Protein AF-A0A7T3G0G3-F1 (afdb_monomer_lite)

InterPro domains:
  IPR055523 Protein of unknown function DUF7097 [PF23382] (1-179)

Foldseek 3Di:
DDDDPVNDLQQDPDLCVPAPDFPQQDPQQAGVCLVPVCVVPVPVVVVCVVVVRGDQQCGGPVDPDGPHPDHQFRDLAGEAFDPQQAALAAGQGWDDDPPDPDDTQKDKGWNFACDPDDDPPGRRYTRIDIHGPVVNCCSNVPVHHSPHHDHDDPVSVVVNVVSVVVVCVVVDDDDPVNVVVVVVVPPDDDDDDDDDDDDDDDDDDD

Secondary structure (DSSP, 8-state):
-PPPTT--TTS-S-GGGG-S--TTB-TTSBBHHHHHSGGGSHHHHHHHHHTTTB-TTT--TTSSS--SSS-GGG-TT-EEE---SB-TTT--B----TT--PPPSEEEEEEE----SS-TTS---EEEEEEEHHHHHHHHHH---SSS--PPPHHHHHHHHHHHHHHHHHT----HHHHHHHHHTSS-------------------

pLDDT: mean 77.81, std 19.14, range [25.03, 96.56]

Organism: NCBI:txid1198301

Radius of gyration: 33.66 Å; chains: 1; bounding box: 81×84×105 Å

Structure (mmCIF, N/CA/C/O backbone):
data_AF-A0A7T3G0G3-F1
#
_entry.id   AF-A0A7T3G0G3-F1
#
loop_
_atom_site.group_PDB
_atom_site.id
_atom_site.type_symbol
_atom_site.label_atom_id
_atom_site.label_alt_id
_atom_site.label_comp_id
_atom_site.label_asym_id
_atom_site.label_entity_id
_atom_site.label_seq_id
_atom_site.pdbx_PDB_ins_code
_atom_site.Cartn_x
_atom_site.Cartn_y
_atom_site.Cartn_z
_atom_site.occupancy
_atom_site.B_iso_or_equiv
_atom_site.auth_seq_id
_atom_site.auth_comp_id
_atom_site.auth_asym_id
_atom_site.auth_atom_id
_atom_site.pdbx_PDB_model_num
ATOM 1 N N . MET A 1 1 ? 6.211 -27.824 10.982 1.00 38.03 1 MET A N 1
ATOM 2 C CA . MET A 1 1 ? 5.645 -26.634 10.324 1.00 38.03 1 MET A CA 1
ATOM 3 C C . MET A 1 1 ? 6.725 -26.140 9.396 1.00 38.03 1 MET A C 1
ATOM 5 O O . MET A 1 1 ? 7.781 -25.736 9.875 1.00 38.03 1 MET A O 1
ATOM 9 N N . GLU A 1 2 ? 6.533 -26.382 8.105 1.00 25.03 2 GLU A N 1
ATOM 10 C CA . GLU A 1 2 ? 7.488 -25.996 7.069 1.00 25.03 2 GLU A CA 1
ATOM 11 C C . GLU A 1 2 ? 7.469 -24.473 6.940 1.00 25.03 2 GLU A C 1
ATOM 13 O O . GLU A 1 2 ? 6.408 -23.857 6.952 1.00 25.03 2 GLU A O 1
ATOM 18 N N . LYS A 1 3 ? 8.660 -23.875 6.950 1.00 31.66 3 LYS A N 1
ATOM 19 C CA . LYS A 1 3 ? 8.863 -22.437 6.783 1.00 31.66 3 LYS A CA 1
ATOM 20 C C . LYS A 1 3 ? 9.072 -22.163 5.301 1.00 31.66 3 LYS A C 1
ATOM 22 O O . LYS A 1 3 ? 9.727 -22.968 4.637 1.00 31.66 3 LYS A O 1
ATOM 27 N N . THR A 1 4 ? 8.589 -21.026 4.812 1.00 41.19 4 THR A N 1
ATOM 28 C CA . THR A 1 4 ? 9.001 -20.528 3.499 1.00 41.19 4 THR A CA 1
ATOM 29 C C . THR A 1 4 ? 10.536 -20.406 3.469 1.00 41.19 4 THR A C 1
ATOM 31 O O . THR A 1 4 ? 11.131 -19.982 4.470 1.00 41.19 4 THR A O 1
ATOM 34 N N . PRO A 1 5 ? 11.211 -20.805 2.370 1.00 37.59 5 PRO A N 1
ATOM 35 C CA . PRO A 1 5 ? 12.676 -20.783 2.262 1.00 37.59 5 PRO A CA 1
ATOM 36 C C . PRO A 1 5 ? 13.318 -19.413 2.541 1.00 37.59 5 PRO A C 1
ATOM 38 O O . PRO A 1 5 ? 14.493 -19.348 2.890 1.00 37.59 5 PRO A O 1
ATOM 41 N N . SER A 1 6 ? 12.542 -18.334 2.434 1.00 44.34 6 SER A N 1
ATOM 42 C CA . SER A 1 6 ? 12.950 -16.938 2.613 1.00 44.34 6 SER A CA 1
ATOM 43 C C . SER A 1 6 ? 12.733 -16.378 4.027 1.00 44.34 6 SER A C 1
ATOM 45 O O . SER A 1 6 ? 13.191 -15.274 4.307 1.00 44.34 6 SER A O 1
ATOM 47 N N . GLY A 1 7 ? 12.070 -17.099 4.944 1.00 39.25 7 GLY A N 1
ATOM 48 C CA . GLY A 1 7 ? 12.037 -16.776 6.381 1.00 39.25 7 GLY A CA 1
ATOM 49 C C . GLY A 1 7 ? 11.614 -15.350 6.773 1.00 39.25 7 GLY A C 1
ATOM 50 O O . GLY A 1 7 ? 11.928 -14.923 7.885 1.00 39.25 7 GLY A O 1
ATOM 51 N N . THR A 1 8 ? 10.933 -14.604 5.900 1.00 47.03 8 THR A N 1
ATOM 52 C CA . THR A 1 8 ? 10.644 -13.186 6.136 1.00 47.03 8 THR A CA 1
ATOM 53 C C . THR A 1 8 ? 9.252 -13.026 6.745 1.00 47.03 8 THR A C 1
ATOM 55 O O . THR A 1 8 ? 8.271 -13.613 6.297 1.00 47.03 8 THR A O 1
ATOM 58 N N . SER A 1 9 ? 9.182 -12.242 7.815 1.00 51.84 9 SER A N 1
ATOM 59 C CA . SER A 1 9 ? 8.004 -11.901 8.618 1.00 51.84 9 SER A CA 1
ATOM 60 C C . SER A 1 9 ? 7.044 -10.946 7.892 1.00 51.84 9 SER A C 1
ATOM 62 O O . SER A 1 9 ? 6.754 -9.867 8.402 1.00 51.84 9 SER A O 1
ATOM 64 N N . VAL A 1 10 ? 6.627 -11.294 6.675 1.00 63.34 10 VAL A N 1
ATOM 65 C CA . VAL A 1 10 ? 5.813 -10.423 5.805 1.00 63.34 10 VAL A CA 1
ATOM 66 C C . VAL A 1 10 ? 4.355 -10.858 5.691 1.00 63.34 10 VAL A C 1
ATOM 68 O O . VAL A 1 10 ? 3.516 -10.047 5.319 1.00 63.34 10 VAL A O 1
ATOM 71 N N . GLY A 1 11 ? 4.027 -12.075 6.133 1.00 70.69 11 GLY A N 1
ATOM 72 C CA . GLY A 1 11 ? 2.642 -12.540 6.261 1.00 70.69 11 GLY A CA 1
ATOM 73 C C . GLY A 1 11 ? 1.994 -13.014 4.956 1.00 70.69 11 GLY A C 1
ATOM 74 O O . GLY A 1 11 ? 0.797 -13.269 4.972 1.00 70.69 11 GLY A O 1
ATOM 75 N N . VAL A 1 12 ? 2.750 -13.165 3.866 1.00 80.06 12 VAL A N 1
ATOM 76 C CA . VAL A 1 12 ? 2.252 -13.623 2.553 1.00 80.06 12 VAL A CA 1
ATOM 77 C C . VAL A 1 12 ? 3.146 -14.719 1.979 1.00 80.06 12 VAL A C 1
ATOM 79 O O . VAL A 1 12 ? 4.345 -14.757 2.282 1.00 80.06 12 VAL A O 1
ATOM 82 N N . ASP A 1 13 ? 2.567 -15.587 1.148 1.00 79.75 13 ASP A N 1
ATOM 83 C CA . ASP A 1 13 ? 3.305 -16.627 0.416 1.00 79.75 13 ASP A CA 1
ATOM 84 C C . ASP A 1 13 ? 3.924 -16.094 -0.891 1.00 79.75 13 ASP A C 1
ATOM 86 O O . ASP A 1 13 ? 5.059 -16.447 -1.217 1.00 79.75 13 ASP A O 1
ATOM 90 N N . ASP A 1 14 ? 3.214 -15.215 -1.609 1.00 83.25 14 ASP A N 1
ATOM 91 C CA . ASP A 1 14 ? 3.681 -14.555 -2.836 1.00 83.25 14 ASP A CA 1
ATOM 92 C C . ASP A 1 14 ? 3.336 -13.052 -2.812 1.00 83.25 14 ASP A C 1
ATOM 94 O O . ASP A 1 14 ? 2.162 -12.692 -2.899 1.00 83.25 14 ASP A O 1
ATOM 98 N N . PRO A 1 15 ? 4.324 -12.140 -2.730 1.00 86.19 15 PRO A N 1
ATOM 99 C CA . PRO A 1 15 ? 4.053 -10.706 -2.701 1.00 86.19 15 PRO A CA 1
ATOM 100 C C . PRO A 1 15 ? 3.467 -10.173 -4.018 1.00 86.19 15 PRO A C 1
ATOM 102 O O . PRO A 1 15 ? 2.783 -9.151 -4.000 1.00 86.19 15 PRO A O 1
ATOM 105 N N . TYR A 1 16 ? 3.704 -10.836 -5.157 1.00 87.50 16 TYR A N 1
ATOM 106 C CA . TYR A 1 16 ? 3.172 -10.397 -6.451 1.00 87.50 16 TYR A CA 1
ATOM 107 C C . TYR A 1 16 ? 1.683 -10.700 -6.618 1.00 87.50 16 TYR A C 1
ATOM 109 O O . TYR A 1 16 ? 1.040 -10.088 -7.470 1.00 87.50 16 TYR A O 1
ATOM 117 N N . ALA A 1 17 ? 1.117 -11.577 -5.783 1.00 87.88 17 ALA A N 1
ATOM 118 C CA . ALA A 1 17 ? -0.320 -11.826 -5.746 1.00 87.88 17 ALA A CA 1
ATOM 119 C C . ALA A 1 17 ? -1.128 -10.584 -5.317 1.00 87.88 17 ALA A C 1
ATOM 121 O O . ALA A 1 17 ? -2.303 -10.485 -5.654 1.00 87.88 17 ALA A O 1
ATOM 122 N N . HIS A 1 18 ? -0.491 -9.617 -4.644 1.00 87.00 18 HIS A N 1
ATOM 123 C CA . HIS A 1 18 ? -1.100 -8.352 -4.206 1.00 87.00 18 HIS A CA 1
ATOM 124 C C . HIS A 1 18 ? -0.801 -7.177 -5.150 1.00 87.00 18 HIS A C 1
ATOM 126 O O . HIS A 1 18 ? -0.906 -6.009 -4.767 1.00 87.00 18 HIS A O 1
ATOM 132 N N . VAL A 1 19 ? -0.341 -7.459 -6.371 1.00 88.00 19 VAL A N 1
ATOM 133 C CA . VAL A 1 19 ? -0.000 -6.430 -7.353 1.00 88.00 19 VAL A CA 1
ATOM 134 C C . VAL A 1 19 ? -1.110 -6.301 -8.383 1.00 88.00 19 VAL A C 1
ATOM 136 O O . VAL A 1 19 ? -1.278 -7.169 -9.235 1.00 88.00 19 VAL A O 1
ATOM 139 N N . ASP A 1 20 ? -1.750 -5.136 -8.404 1.00 83.44 20 ASP A N 1
ATOM 140 C CA . ASP A 1 20 ? -2.633 -4.758 -9.509 1.00 83.44 20 ASP A CA 1
ATOM 141 C C . ASP A 1 20 ? -1.879 -4.070 -10.650 1.00 83.44 20 ASP A C 1
ATOM 143 O O . ASP A 1 20 ? -2.130 -4.307 -11.834 1.00 83.44 20 ASP A O 1
ATOM 147 N N . ARG A 1 21 ? -0.955 -3.157 -10.316 1.00 87.31 21 ARG A N 1
ATOM 148 C CA . ARG A 1 21 ? -0.293 -2.313 -11.316 1.00 87.31 21 ARG A CA 1
ATOM 149 C C . ARG A 1 21 ? 1.047 -1.770 -10.846 1.00 87.31 21 ARG A C 1
ATOM 151 O O . ARG A 1 21 ? 1.196 -1.273 -9.737 1.00 87.31 21 ARG A O 1
ATOM 158 N N . CYS A 1 22 ? 2.010 -1.741 -11.764 1.00 91.25 22 CYS A N 1
ATOM 159 C CA . CYS A 1 22 ? 3.281 -1.054 -11.552 1.00 91.25 22 CYS A CA 1
ATOM 160 C C . CYS A 1 22 ? 3.082 0.464 -11.373 1.00 91.25 22 CYS A C 1
ATOM 162 O O . CYS A 1 22 ? 2.522 1.130 -12.246 1.00 91.25 22 CYS A O 1
ATOM 164 N N . ASP A 1 23 ? 3.651 1.036 -10.310 1.00 91.69 23 ASP A N 1
ATOM 165 C CA . ASP A 1 23 ? 3.588 2.470 -9.977 1.00 91.69 23 ASP A CA 1
ATOM 166 C C . ASP A 1 23 ? 4.200 3.388 -11.042 1.00 91.69 23 ASP A C 1
ATOM 168 O O . ASP A 1 23 ? 3.889 4.583 -11.142 1.00 91.69 23 ASP A O 1
ATOM 172 N N . HIS A 1 24 ? 5.123 2.843 -11.828 1.00 93.19 24 HIS A N 1
ATOM 173 C CA . HIS A 1 24 ? 5.760 3.561 -12.918 1.00 93.19 24 HIS A CA 1
ATOM 174 C C . HIS A 1 24 ? 4.963 3.487 -14.220 1.00 93.19 24 HIS A C 1
ATOM 176 O O . HIS A 1 24 ? 5.313 4.194 -15.161 1.00 93.19 24 HIS A O 1
ATOM 182 N N . CYS A 1 25 ? 3.908 2.677 -14.308 1.00 92.94 25 CYS A N 1
ATOM 183 C CA . CYS A 1 25 ? 3.039 2.644 -15.477 1.00 92.94 25 CYS A CA 1
ATOM 184 C C . CYS A 1 25 ? 2.061 3.827 -15.439 1.00 92.94 25 CYS A C 1
ATOM 186 O O . CYS A 1 25 ? 1.228 3.938 -14.544 1.00 92.94 25 CYS A O 1
ATOM 188 N N . THR A 1 26 ? 2.148 4.728 -16.417 1.00 91.81 26 THR A N 1
ATOM 189 C CA . THR A 1 26 ? 1.174 5.815 -16.590 1.00 91.81 26 THR A CA 1
ATOM 190 C C . THR A 1 26 ? -0.130 5.301 -17.186 1.00 91.81 26 THR A C 1
ATOM 192 O O . THR A 1 26 ? -0.165 4.222 -17.775 1.00 91.81 26 THR A O 1
ATOM 195 N N . ASP A 1 27 ? -1.207 6.086 -17.098 1.00 88.56 27 ASP A N 1
ATOM 196 C CA . ASP A 1 27 ? -2.527 5.750 -17.674 1.00 88.56 27 ASP A CA 1
ATOM 197 C C . ASP A 1 27 ? -2.541 5.654 -19.200 1.00 88.56 27 ASP A C 1
ATOM 199 O O . ASP A 1 27 ? -3.518 5.199 -19.774 1.00 88.56 27 ASP A O 1
ATOM 203 N N . GLY A 1 28 ? -1.451 6.051 -19.862 1.00 88.38 28 GLY A N 1
ATOM 204 C CA . GLY A 1 28 ? -1.218 5.796 -21.283 1.00 88.38 28 GLY A CA 1
ATOM 205 C C . GLY A 1 28 ? -0.316 4.586 -21.559 1.00 88.38 28 GLY A C 1
ATOM 206 O O . GLY A 1 28 ? 0.191 4.466 -22.669 1.00 88.38 28 GLY A O 1
ATOM 207 N N . GLY A 1 29 ? -0.024 3.750 -20.559 1.00 91.00 29 GLY A N 1
ATOM 208 C CA . GLY A 1 29 ? 0.782 2.531 -20.702 1.00 91.00 29 GLY A CA 1
ATOM 209 C C . GLY A 1 29 ? 2.287 2.787 -20.804 1.00 91.00 29 GLY A C 1
ATOM 210 O O . GLY A 1 29 ? 3.047 1.904 -21.201 1.00 91.00 29 GLY A O 1
ATOM 211 N N . ARG A 1 30 ? 2.756 3.998 -20.474 1.00 94.00 30 ARG A N 1
ATOM 212 C CA . ARG A 1 30 ? 4.175 4.375 -20.594 1.00 94.00 30 ARG A CA 1
ATOM 213 C C . ARG A 1 30 ? 4.907 4.222 -19.266 1.00 94.00 30 ARG A C 1
ATOM 215 O O . ARG A 1 30 ? 4.347 4.461 -18.202 1.00 94.00 30 ARG A O 1
ATOM 222 N N . CYS A 1 31 ? 6.184 3.872 -19.325 1.00 95.56 31 CYS A N 1
ATOM 223 C CA . CYS A 1 31 ? 7.064 3.749 -18.176 1.00 95.56 31 CYS A CA 1
ATOM 224 C C . CYS A 1 31 ? 7.598 5.125 -17.750 1.00 95.56 31 CYS A C 1
ATOM 226 O O . CYS A 1 31 ? 8.552 5.648 -18.329 1.00 95.56 31 CYS A O 1
ATOM 228 N N . ARG A 1 32 ? 7.010 5.694 -16.694 1.00 95.94 32 ARG A N 1
ATOM 229 C CA . ARG A 1 32 ? 7.443 6.944 -16.056 1.00 95.94 32 ARG A CA 1
ATOM 230 C C . ARG A 1 32 ? 8.896 6.879 -15.590 1.00 95.94 32 ARG A C 1
ATOM 232 O O . ARG A 1 32 ? 9.611 7.859 -15.749 1.00 95.94 32 ARG A O 1
ATOM 239 N N . PHE A 1 33 ? 9.352 5.735 -15.071 1.00 95.38 33 PHE A N 1
ATOM 240 C CA . PHE A 1 33 ? 10.748 5.567 -14.653 1.00 95.38 33 PHE A CA 1
ATOM 241 C C . PHE A 1 33 ? 11.720 5.816 -15.814 1.00 95.38 33 PHE A C 1
ATOM 243 O O . PHE A 1 33 ? 12.617 6.641 -15.694 1.00 95.38 33 PHE A O 1
ATOM 250 N N . ALA A 1 34 ? 11.507 5.172 -16.965 1.00 95.94 34 ALA A N 1
ATOM 251 C CA . ALA A 1 34 ? 12.379 5.347 -18.126 1.00 95.94 34 ALA A CA 1
ATOM 252 C C . ALA A 1 34 ? 12.370 6.788 -18.670 1.00 95.94 34 ALA A C 1
ATOM 254 O O . ALA A 1 34 ? 13.388 7.255 -19.174 1.00 95.94 34 ALA A O 1
ATOM 255 N N . VAL A 1 35 ? 11.233 7.485 -18.567 1.00 96.12 35 VAL A N 1
ATOM 256 C CA . VAL A 1 35 ? 11.068 8.862 -19.061 1.00 96.12 35 VAL A CA 1
ATOM 257 C C . VAL A 1 35 ? 11.682 9.894 -18.113 1.00 96.12 35 VAL A C 1
ATOM 259 O O . VAL A 1 35 ? 12.408 10.776 -18.558 1.00 96.12 35 VAL A O 1
ATOM 262 N N . GLU A 1 36 ? 11.380 9.808 -16.820 1.00 96.19 36 GLU A N 1
ATOM 263 C CA . GLU A 1 36 ? 11.722 10.847 -15.837 1.00 96.19 36 GLU A CA 1
ATOM 264 C C . GLU A 1 36 ? 13.012 10.544 -15.073 1.00 96.19 36 GLU A C 1
ATOM 266 O O . GLU A 1 36 ? 13.644 11.449 -14.542 1.00 96.19 36 GLU A O 1
ATOM 271 N N . GLN A 1 37 ? 13.396 9.270 -14.993 1.00 93.94 37 GLN A N 1
ATOM 272 C CA . GLN A 1 37 ? 14.497 8.786 -14.160 1.00 93.94 37 GLN A CA 1
ATOM 273 C C . GLN A 1 37 ? 15.510 7.958 -14.957 1.00 93.94 37 GLN A C 1
ATOM 275 O O . GLN A 1 37 ? 16.333 7.257 -14.372 1.00 93.94 37 GLN A O 1
ATOM 280 N N . GLY A 1 38 ? 15.481 8.049 -16.290 1.00 90.62 38 GLY A N 1
ATOM 281 C CA . GLY A 1 38 ? 16.331 7.250 -17.171 1.00 90.62 38 GLY A CA 1
ATOM 282 C C . GLY A 1 38 ? 17.831 7.474 -16.983 1.00 90.62 38 GLY A C 1
ATOM 283 O O . GLY A 1 38 ? 18.624 6.613 -17.329 1.00 90.62 38 GLY A O 1
ATOM 284 N N . GLU A 1 39 ? 18.249 8.580 -16.369 1.00 92.62 39 GLU A N 1
ATOM 285 C CA . GLU A 1 39 ? 19.648 8.783 -15.973 1.00 92.62 39 GLU A CA 1
ATOM 286 C C . GLU A 1 39 ? 20.135 7.787 -14.904 1.00 92.62 39 GLU A C 1
ATOM 288 O O . GLU A 1 39 ? 21.330 7.509 -14.829 1.00 92.62 39 GLU A O 1
ATOM 293 N N . ARG A 1 40 ? 19.220 7.227 -14.098 1.00 92.62 40 ARG A N 1
ATOM 294 C CA . ARG A 1 40 ? 19.532 6.234 -13.057 1.00 92.62 40 ARG A CA 1
ATOM 295 C C . ARG A 1 40 ? 19.777 4.842 -13.635 1.00 92.62 40 ARG A C 1
ATOM 297 O O . ARG A 1 40 ? 20.490 4.060 -13.016 1.00 92.62 40 ARG A O 1
ATOM 304 N N . ASP A 1 41 ? 19.191 4.553 -14.793 1.00 94.88 41 ASP A N 1
ATOM 305 C CA . ASP A 1 41 ? 19.457 3.359 -15.595 1.00 94.88 41 ASP A CA 1
ATOM 306 C C . ASP A 1 41 ? 19.319 3.699 -17.092 1.00 94.88 41 ASP A C 1
ATOM 308 O O . ASP A 1 41 ? 18.248 3.525 -17.697 1.00 94.88 41 ASP A O 1
ATOM 312 N N . PRO A 1 42 ? 20.399 4.226 -17.700 1.00 95.81 42 PRO A N 1
ATOM 313 C CA . PRO A 1 42 ? 20.378 4.638 -19.096 1.00 95.81 42 PRO A CA 1
ATOM 314 C C . PRO A 1 42 ? 20.165 3.472 -20.057 1.00 95.81 42 PRO A C 1
ATOM 316 O O . PRO A 1 42 ? 19.627 3.674 -21.144 1.00 95.81 42 PRO A O 1
ATOM 319 N N . GLU A 1 43 ? 20.587 2.259 -19.698 1.00 95.69 43 GLU A N 1
ATOM 320 C CA . GLU A 1 43 ? 20.413 1.083 -20.547 1.00 95.69 43 GLU A CA 1
ATOM 321 C C . GLU A 1 43 ? 18.935 0.710 -20.645 1.00 95.69 43 GLU A C 1
ATOM 323 O O . GLU A 1 43 ? 18.397 0.615 -21.754 1.00 95.69 43 GLU A O 1
ATOM 328 N N . PHE A 1 44 ? 18.251 0.621 -19.502 1.00 95.00 44 PHE A N 1
ATOM 329 C CA . PHE A 1 44 ? 16.812 0.399 -19.457 1.00 95.00 44 PHE A CA 1
ATOM 330 C C . PHE A 1 44 ? 16.053 1.508 -20.188 1.00 95.00 44 PHE A C 1
ATOM 332 O O . PHE A 1 44 ? 15.191 1.226 -21.022 1.00 95.00 44 PHE A O 1
ATOM 339 N N . ALA A 1 45 ? 16.395 2.776 -19.941 1.00 96.38 45 ALA A N 1
ATOM 340 C CA . ALA A 1 45 ? 15.739 3.902 -20.601 1.00 96.38 45 ALA A CA 1
ATOM 341 C C . ALA A 1 45 ? 15.933 3.886 -22.126 1.00 96.38 45 ALA A C 1
ATOM 343 O O . ALA A 1 45 ? 14.984 4.137 -22.870 1.00 96.38 45 ALA A O 1
ATOM 344 N N . ASN A 1 46 ? 17.127 3.528 -22.605 1.00 96.56 46 ASN A N 1
ATOM 345 C CA . ASN A 1 46 ? 17.413 3.384 -24.033 1.00 96.56 46 ASN A CA 1
ATOM 346 C C . ASN A 1 46 ? 16.699 2.182 -24.664 1.00 96.56 46 ASN A C 1
ATOM 348 O O . ASN A 1 46 ? 16.257 2.265 -25.808 1.00 96.56 46 ASN A O 1
ATOM 352 N N . ALA A 1 47 ? 16.572 1.064 -23.949 1.00 95.12 47 ALA A N 1
ATOM 353 C CA . ALA A 1 47 ? 15.785 -0.072 -24.418 1.00 95.12 47 ALA A CA 1
ATOM 354 C C . ALA A 1 47 ? 14.300 0.301 -24.523 1.00 95.12 47 ALA A C 1
ATOM 356 O O . ALA A 1 47 ? 13.656 0.019 -25.530 1.00 95.12 47 ALA A O 1
ATOM 357 N N . ARG A 1 48 ? 13.766 1.001 -23.516 1.00 95.19 48 ARG A N 1
ATOM 358 C CA . ARG A 1 48 ? 12.380 1.478 -23.510 1.00 95.19 48 ARG A CA 1
ATOM 359 C C . ARG A 1 48 ? 12.120 2.555 -24.556 1.00 95.19 48 ARG A C 1
ATOM 361 O O . ARG A 1 48 ? 11.049 2.534 -25.146 1.00 95.19 48 ARG A O 1
ATOM 368 N N . SER A 1 49 ? 13.062 3.454 -24.842 1.00 95.62 49 SER A N 1
ATOM 369 C CA . SER A 1 49 ? 12.864 4.515 -25.844 1.00 95.62 49 SER A CA 1
ATOM 370 C C . SER A 1 49 ? 12.639 3.969 -27.259 1.00 95.62 49 SER A C 1
ATOM 372 O O . SER A 1 49 ? 11.864 4.550 -28.017 1.00 95.62 49 SER A O 1
ATOM 374 N N . ARG A 1 50 ? 13.245 2.819 -27.589 1.00 95.19 50 ARG A N 1
ATOM 375 C CA . ARG A 1 50 ? 13.010 2.083 -28.846 1.00 95.19 50 ARG A CA 1
ATOM 376 C C . ARG A 1 50 ? 11.594 1.510 -28.948 1.00 95.19 50 ARG A C 1
ATOM 378 O O . ARG A 1 50 ? 11.091 1.363 -30.051 1.00 95.19 50 ARG A O 1
ATOM 385 N N . GLU A 1 51 ? 10.966 1.260 -27.804 1.00 92.75 51 GLU A N 1
ATOM 386 C CA . GLU A 1 51 ? 9.591 0.767 -27.644 1.00 92.75 51 GLU A CA 1
ATOM 387 C C . GLU A 1 51 ? 8.627 1.907 -27.250 1.00 92.75 51 GLU A C 1
ATOM 389 O O . GLU A 1 51 ? 7.652 1.703 -26.527 1.00 92.75 51 GLU A O 1
ATOM 394 N N . GLU A 1 52 ? 8.944 3.153 -27.628 1.00 93.62 52 GLU A N 1
ATOM 395 C CA . GLU A 1 52 ? 8.145 4.359 -27.337 1.00 93.62 52 GLU A CA 1
ATOM 396 C C . GLU A 1 52 ? 7.876 4.609 -25.839 1.00 93.62 52 GLU A C 1
ATOM 398 O O . GLU A 1 52 ? 6.953 5.335 -25.444 1.00 93.62 52 GLU A O 1
ATOM 403 N N . PHE A 1 53 ? 8.748 4.068 -24.991 1.00 95.00 53 PHE A N 1
ATOM 404 C CA . PHE A 1 53 ? 8.649 4.031 -23.536 1.00 95.00 53 PHE A CA 1
ATOM 405 C C . PHE A 1 53 ? 7.462 3.226 -23.008 1.00 95.00 53 PHE A C 1
ATOM 407 O O . PHE A 1 53 ? 6.981 3.524 -21.918 1.00 95.00 53 PHE A O 1
ATOM 414 N N . ARG A 1 54 ? 6.974 2.214 -23.728 1.00 93.62 54 ARG A N 1
ATOM 415 C CA . ARG A 1 54 ? 5.922 1.325 -23.217 1.00 93.62 54 ARG A CA 1
ATOM 416 C C . ARG A 1 54 ? 6.373 0.607 -21.940 1.00 93.62 54 ARG A C 1
ATOM 418 O O . ARG A 1 54 ? 7.540 0.234 -21.801 1.00 93.62 54 ARG A O 1
ATOM 425 N N . CYS A 1 55 ? 5.462 0.453 -20.979 1.00 93.94 55 CYS A N 1
ATOM 426 C CA . CYS A 1 55 ? 5.713 -0.354 -19.791 1.00 93.94 55 CYS A CA 1
ATOM 427 C C . CYS A 1 55 ? 5.911 -1.818 -20.220 1.00 93.94 55 CYS A C 1
ATOM 429 O O . CYS A 1 55 ? 5.028 -2.368 -20.873 1.00 93.94 55 CYS A O 1
ATOM 431 N N . PRO A 1 56 ? 7.041 -2.458 -19.877 1.00 91.31 56 PRO A N 1
ATOM 432 C CA . PRO A 1 56 ? 7.340 -3.806 -20.352 1.00 91.31 56 PRO A CA 1
ATOM 433 C C . PRO A 1 56 ? 6.512 -4.887 -19.653 1.00 91.31 56 PRO A C 1
ATOM 435 O O . PRO A 1 56 ? 6.401 -5.978 -20.190 1.00 91.31 56 PRO A O 1
ATOM 438 N N . VAL A 1 57 ? 5.938 -4.577 -18.487 1.00 90.25 57 VAL A N 1
ATOM 439 C CA . VAL A 1 57 ? 5.104 -5.513 -17.726 1.00 90.25 57 VAL A CA 1
ATOM 440 C C . VAL A 1 57 ? 3.635 -5.368 -18.113 1.00 90.25 57 VAL A C 1
ATOM 442 O O . VAL A 1 57 ? 2.995 -6.316 -18.543 1.00 90.25 57 VAL A O 1
ATOM 445 N N . VAL A 1 58 ? 3.109 -4.141 -18.047 1.00 85.06 58 VAL A N 1
ATOM 446 C CA . VAL A 1 58 ? 1.691 -3.881 -18.347 1.00 85.06 58 VAL A CA 1
ATOM 447 C C . VAL A 1 58 ? 1.396 -3.961 -19.847 1.00 85.06 58 VAL A C 1
ATOM 449 O O . VAL A 1 58 ? 0.298 -4.339 -20.221 1.00 85.06 58 VAL A O 1
ATOM 452 N N . GLY A 1 59 ? 2.359 -3.638 -20.716 1.00 82.00 59 GLY A N 1
ATOM 453 C CA . GLY A 1 59 ? 2.157 -3.712 -22.162 1.00 82.00 59 GLY A CA 1
ATOM 454 C C . GLY A 1 59 ? 1.199 -2.646 -22.693 1.00 82.00 59 GLY A C 1
ATOM 455 O O . GLY A 1 59 ? 1.349 -1.457 -22.390 1.00 82.00 59 GLY A O 1
ATOM 456 N N . ALA A 1 60 ? 0.285 -3.056 -23.571 1.00 75.25 60 ALA A N 1
ATOM 457 C CA . ALA A 1 60 ? -0.738 -2.193 -24.152 1.00 75.25 60 ALA A CA 1
ATOM 458 C C . ALA A 1 60 ? -2.014 -2.222 -23.291 1.00 75.25 60 ALA A C 1
ATOM 460 O O . ALA A 1 60 ? -2.362 -3.248 -22.720 1.00 75.25 60 ALA A O 1
ATOM 461 N N . LEU A 1 61 ? -2.687 -1.073 -23.169 1.00 74.00 61 LEU A N 1
ATOM 462 C CA . LEU A 1 61 ? -3.845 -0.903 -22.276 1.00 74.00 61 LEU A CA 1
ATOM 463 C C . LEU A 1 61 ? -5.196 -1.234 -22.926 1.00 74.00 61 LEU A C 1
ATOM 465 O O . LEU A 1 61 ? -6.234 -1.080 -22.290 1.00 74.00 61 LEU A O 1
ATOM 469 N N . ASP A 1 62 ? -5.204 -1.593 -24.207 1.00 74.81 62 ASP A N 1
ATOM 470 C CA . ASP A 1 62 ? -6.399 -2.013 -24.941 1.00 74.81 62 ASP A CA 1
ATOM 471 C C . ASP A 1 62 ? -6.781 -3.477 -24.681 1.00 74.81 62 ASP A C 1
ATOM 473 O O . ASP A 1 62 ? -7.881 -3.897 -25.043 1.00 74.81 62 ASP A O 1
ATOM 477 N N . GLU A 1 63 ? -5.913 -4.226 -24.007 1.00 68.31 63 GLU A N 1
ATOM 478 C CA . GLU A 1 63 ? -6.130 -5.598 -23.570 1.00 68.31 63 GLU A CA 1
ATOM 479 C C . GLU A 1 63 ? -6.116 -5.664 -22.031 1.00 68.31 63 GLU A C 1
ATOM 481 O O . GLU A 1 63 ? -5.315 -4.999 -21.372 1.00 68.31 63 GLU A O 1
ATOM 486 N N . GLU A 1 64 ? -7.027 -6.443 -21.440 1.00 69.19 64 GLU A N 1
ATOM 487 C CA . GLU A 1 64 ? -7.099 -6.614 -19.985 1.00 69.19 64 GLU A CA 1
ATOM 488 C C . GLU A 1 64 ? -5.947 -7.499 -19.478 1.00 69.19 64 GLU A C 1
ATOM 490 O O . GLU A 1 64 ? -5.717 -8.594 -19.993 1.00 69.19 64 GLU A O 1
ATOM 495 N N . GLY A 1 65 ? -5.263 -7.049 -18.423 1.00 67.31 65 GLY A N 1
ATOM 496 C CA . GLY A 1 65 ? -4.207 -7.802 -17.741 1.00 67.31 65 GLY A CA 1
ATOM 497 C C . GLY A 1 65 ? -2.783 -7.439 -18.171 1.00 67.31 65 GLY A C 1
ATOM 498 O O . GLY A 1 65 ? -2.518 -6.373 -18.725 1.00 67.31 65 GLY A O 1
ATOM 499 N N . LEU A 1 66 ? -1.841 -8.327 -17.850 1.00 77.75 66 LEU A N 1
ATOM 500 C CA . LEU A 1 66 ? -0.427 -8.195 -18.194 1.00 77.75 66 LEU A CA 1
ATOM 501 C C . LEU A 1 66 ? -0.198 -8.601 -19.650 1.00 77.75 66 LEU A C 1
ATOM 503 O O . LEU A 1 66 ? -0.026 -9.778 -19.955 1.00 77.75 66 LEU A O 1
ATOM 507 N N . THR A 1 67 ? -0.212 -7.628 -20.557 1.00 82.62 67 THR A N 1
ATOM 508 C CA . THR A 1 67 ? 0.020 -7.879 -21.994 1.00 82.62 67 THR A CA 1
ATOM 509 C C . THR A 1 67 ? 1.454 -7.584 -22.418 1.00 82.62 67 THR A C 1
ATOM 511 O O . THR A 1 67 ? 1.834 -7.758 -23.579 1.00 82.62 67 THR A O 1
ATOM 514 N N . GLY A 1 68 ? 2.273 -7.110 -21.479 1.00 83.75 68 GLY A N 1
ATOM 515 C CA . GLY A 1 68 ? 3.688 -6.887 -21.695 1.00 83.75 68 GLY A CA 1
ATOM 516 C C . GLY A 1 68 ? 4.467 -8.201 -21.779 1.00 83.75 68 GLY A C 1
ATOM 517 O O . GLY A 1 68 ? 4.032 -9.225 -21.264 1.00 83.75 68 GLY A O 1
ATOM 518 N N . PRO A 1 69 ? 5.640 -8.199 -22.433 1.00 87.88 69 PRO A N 1
ATOM 519 C CA . PRO A 1 69 ? 6.468 -9.397 -22.559 1.00 87.88 69 PRO A CA 1
ATOM 520 C C . PRO A 1 69 ? 7.141 -9.846 -21.253 1.00 87.88 69 PRO A C 1
ATOM 522 O O . PRO A 1 69 ? 7.850 -10.850 -21.282 1.00 87.88 69 PRO A O 1
ATOM 525 N N . TRP A 1 70 ? 7.045 -9.065 -20.173 1.00 91.06 70 TRP A N 1
ATOM 526 C CA . TRP A 1 70 ? 7.757 -9.289 -18.912 1.00 91.06 70 TRP A CA 1
ATOM 527 C C . TRP A 1 70 ? 6.773 -9.574 -17.782 1.00 91.06 70 TRP A C 1
ATOM 529 O O . TRP A 1 70 ? 5.774 -8.868 -17.647 1.00 91.06 70 TRP A O 1
ATOM 539 N N . GLU A 1 71 ? 7.111 -10.531 -16.924 1.00 89.50 71 GLU A N 1
ATOM 540 C CA . GLU A 1 71 ? 6.434 -10.716 -15.643 1.00 89.50 71 GLU A CA 1
ATOM 541 C C . GLU A 1 71 ? 6.826 -9.587 -14.669 1.00 89.50 71 GLU A C 1
ATOM 543 O O . GLU A 1 71 ? 7.789 -8.841 -14.892 1.00 89.50 71 GLU A O 1
ATOM 548 N N . TRP A 1 72 ? 6.112 -9.454 -13.544 1.00 89.94 72 TRP A N 1
ATOM 549 C CA . TRP A 1 72 ? 6.445 -8.457 -12.514 1.00 89.94 72 TRP A CA 1
ATOM 550 C C . TRP A 1 72 ? 7.896 -8.572 -12.032 1.00 89.94 72 TRP A C 1
ATOM 552 O O . TRP A 1 72 ? 8.591 -7.562 -11.907 1.00 89.94 72 TRP A O 1
ATOM 562 N N . ALA A 1 73 ? 8.348 -9.808 -11.809 1.00 87.50 73 ALA A N 1
ATOM 563 C CA . ALA A 1 73 ? 9.686 -10.126 -11.329 1.00 87.50 73 ALA A CA 1
ATOM 564 C C . ALA A 1 73 ? 10.791 -9.779 -12.343 1.00 87.50 73 ALA A C 1
ATOM 566 O O . ALA A 1 73 ? 11.911 -9.490 -11.941 1.00 87.50 73 ALA A O 1
ATOM 567 N N . ASP A 1 74 ? 10.487 -9.737 -13.642 1.00 89.62 74 ASP A N 1
ATOM 568 C CA . ASP A 1 74 ? 11.491 -9.496 -14.687 1.00 89.62 74 ASP A CA 1
ATOM 569 C C . ASP A 1 74 ? 11.875 -8.014 -14.824 1.00 89.62 74 ASP A C 1
ATOM 571 O O . ASP A 1 74 ? 12.880 -7.668 -15.450 1.00 89.62 74 ASP A O 1
ATOM 575 N N . CYS A 1 75 ? 11.062 -7.099 -14.291 1.00 91.56 75 CYS A N 1
ATOM 576 C CA . CYS A 1 75 ? 11.290 -5.669 -14.446 1.00 91.56 75 CYS A CA 1
ATOM 577 C C . CYS A 1 75 ? 12.138 -5.111 -13.294 1.00 91.56 75 CYS A C 1
ATOM 579 O O . CYS A 1 75 ? 11.569 -4.820 -12.258 1.00 91.56 75 CYS A O 1
ATOM 581 N N . PRO A 1 76 ? 13.425 -4.758 -13.479 1.00 90.25 76 PRO A N 1
ATOM 582 C CA . PRO A 1 76 ? 14.333 -4.375 -12.383 1.00 90.25 76 PRO A CA 1
ATOM 583 C C . PRO A 1 76 ? 13.948 -3.081 -11.644 1.00 90.25 76 PRO A C 1
ATOM 585 O O . PRO A 1 76 ? 14.459 -2.792 -10.563 1.00 90.25 76 PRO A O 1
ATOM 588 N N . HIS A 1 77 ? 13.063 -2.278 -12.240 1.00 91.50 77 HIS A N 1
ATOM 589 C CA . HIS A 1 77 ? 12.510 -1.058 -11.642 1.00 91.50 77 HIS A CA 1
ATOM 590 C C . HIS A 1 77 ? 11.049 -1.230 -11.241 1.00 91.50 77 HIS A C 1
ATOM 592 O O . HIS A 1 77 ? 10.329 -0.239 -11.123 1.00 91.50 77 HIS A O 1
ATOM 598 N N . PHE A 1 78 ? 10.568 -2.466 -11.107 1.00 91.12 78 PHE A N 1
ATOM 599 C CA . PHE A 1 78 ? 9.204 -2.705 -10.682 1.00 91.12 78 PHE A CA 1
ATOM 600 C C . PHE A 1 78 ? 9.015 -2.248 -9.234 1.00 91.12 78 PHE A C 1
ATOM 602 O O . PHE A 1 78 ? 9.872 -2.395 -8.359 1.00 91.12 78 PHE A O 1
ATOM 609 N N . ARG A 1 79 ? 7.868 -1.615 -9.020 1.00 90.50 79 ARG A N 1
ATOM 610 C CA . ARG A 1 79 ? 7.422 -1.103 -7.736 1.00 90.50 79 ARG A CA 1
ATOM 611 C C . ARG A 1 79 ? 5.908 -1.118 -7.740 1.00 90.50 79 ARG A C 1
ATOM 613 O O . ARG A 1 79 ? 5.300 -0.683 -8.723 1.00 90.50 79 ARG A O 1
ATOM 620 N N . CYS A 1 80 ? 5.326 -1.574 -6.645 1.00 90.12 80 CYS A N 1
ATOM 621 C CA . CYS A 1 80 ? 3.891 -1.527 -6.433 1.00 90.12 80 CYS A CA 1
ATOM 622 C C . CYS A 1 80 ? 3.615 -1.133 -4.993 1.00 90.12 80 CYS A C 1
ATOM 624 O O . CYS A 1 80 ? 3.769 -1.928 -4.072 1.00 90.12 80 CYS A O 1
ATOM 626 N N . ARG A 1 81 ? 3.199 0.111 -4.802 1.00 88.75 81 ARG A N 1
ATOM 627 C CA . ARG A 1 81 ? 2.606 0.549 -3.550 1.00 88.75 81 ARG A CA 1
ATOM 628 C C . ARG A 1 81 ? 1.109 0.516 -3.725 1.00 88.75 81 ARG A C 1
ATOM 630 O O . ARG A 1 81 ? 0.583 1.269 -4.549 1.00 88.75 81 ARG A O 1
ATOM 637 N N . ASN A 1 82 ? 0.439 -0.337 -2.961 1.00 81.12 82 ASN A N 1
ATOM 638 C CA . ASN A 1 82 ? -1.009 -0.341 -2.933 1.00 81.12 82 ASN A CA 1
ATOM 639 C C . ASN A 1 82 ? -1.496 1.078 -2.570 1.00 81.12 82 ASN A C 1
ATOM 641 O O . ASN A 1 82 ? -0.927 1.762 -1.714 1.00 81.12 82 ASN A O 1
ATOM 645 N N . ARG A 1 83 ? -2.493 1.564 -3.309 1.00 72.19 83 ARG A N 1
ATOM 646 C CA . ARG A 1 83 ? -3.092 2.897 -3.141 1.00 72.19 83 ARG A CA 1
ATOM 647 C C . ARG A 1 83 ? -4.494 2.819 -2.559 1.00 72.19 83 ARG A C 1
ATOM 649 O O . ARG A 1 83 ? -5.068 3.873 -2.259 1.00 72.19 83 ARG A O 1
ATOM 656 N N . ASP A 1 84 ? -5.017 1.611 -2.408 1.00 76.00 84 ASP A N 1
ATOM 657 C CA . ASP A 1 84 ? -6.308 1.353 -1.821 1.00 76.00 84 ASP A CA 1
ATOM 658 C C . ASP A 1 84 ? -6.260 1.757 -0.365 1.00 76.00 84 ASP A C 1
ATOM 660 O O . ASP A 1 84 ? -5.358 1.437 0.409 1.00 76.00 84 ASP A O 1
ATOM 664 N N . ARG A 1 85 ? -7.238 2.573 -0.003 1.00 86.69 85 ARG A N 1
ATOM 665 C CA . ARG A 1 85 ? -7.378 3.101 1.345 1.00 86.69 85 ARG A CA 1
ATOM 666 C C . ARG A 1 85 ? -8.165 2.118 2.198 1.00 86.69 85 ARG A C 1
ATOM 668 O O . ARG A 1 85 ? -9.063 2.529 2.925 1.00 86.69 85 ARG A O 1
ATOM 675 N N . GLU A 1 86 ? -7.833 0.841 2.087 1.00 93.81 86 GLU A N 1
ATOM 676 C CA . GLU A 1 86 ? -8.480 -0.259 2.781 1.00 93.81 86 GLU A CA 1
ATOM 677 C C . GLU A 1 86 ? -7.422 -1.225 3.323 1.00 93.81 86 GLU A C 1
ATOM 679 O O . GLU A 1 86 ? -6.343 -1.381 2.756 1.00 93.81 86 GLU A O 1
ATOM 684 N N . CYS A 1 87 ? -7.701 -1.822 4.478 1.00 94.44 87 CYS A N 1
ATOM 685 C CA . CYS A 1 87 ? -6.860 -2.862 5.047 1.00 94.44 87 CYS A CA 1
ATOM 686 C C . CYS A 1 87 ? -7.005 -4.161 4.247 1.00 94.44 87 CYS A C 1
ATOM 688 O O . CYS A 1 87 ? -8.045 -4.807 4.358 1.00 94.44 87 CYS A O 1
ATOM 690 N N . GLU A 1 88 ? -5.933 -4.592 3.581 1.00 92.81 88 GLU A N 1
ATOM 691 C CA . GLU A 1 88 ? -5.874 -5.804 2.742 1.00 92.81 88 GLU A CA 1
ATOM 692 C C . GLU A 1 88 ? -6.432 -7.053 3.445 1.00 92.81 88 GLU A C 1
ATOM 694 O O . GLU A 1 88 ? -7.104 -7.884 2.850 1.00 92.81 88 GLU A O 1
ATOM 699 N N . ARG A 1 89 ? -6.194 -7.172 4.756 1.00 92.56 89 ARG A N 1
ATOM 700 C CA . ARG A 1 89 ? -6.584 -8.357 5.528 1.00 92.56 89 ARG A CA 1
ATOM 701 C C . ARG A 1 89 ? -8.047 -8.366 5.992 1.00 92.56 89 ARG A C 1
ATOM 703 O O . ARG A 1 89 ? -8.631 -9.430 6.168 1.00 92.56 89 ARG A O 1
ATOM 710 N N . CYS A 1 90 ? -8.608 -7.203 6.329 1.00 94.69 90 CYS A N 1
ATOM 711 C CA . CYS A 1 90 ? -9.899 -7.141 7.039 1.00 94.69 90 CYS A CA 1
ATOM 712 C C . CYS A 1 90 ? -10.927 -6.178 6.448 1.00 94.69 90 CYS A C 1
ATOM 714 O O . CYS A 1 90 ? -12.009 -6.030 7.013 1.00 94.69 90 CYS A O 1
ATOM 716 N N . GLY A 1 91 ? -10.599 -5.490 5.356 1.00 94.06 91 GLY A N 1
ATOM 717 C CA . GLY A 1 91 ? -11.520 -4.581 4.679 1.00 94.06 91 GLY A CA 1
ATOM 718 C C . GLY A 1 91 ? -11.804 -3.278 5.435 1.00 94.06 91 GLY A C 1
ATOM 719 O O . GLY A 1 91 ? -12.756 -2.570 5.125 1.00 94.06 91 GLY A O 1
ATOM 720 N N . LEU A 1 92 ? -11.038 -2.944 6.483 1.00 95.19 92 LEU A N 1
ATOM 721 C CA . LEU A 1 92 ? -11.241 -1.676 7.186 1.00 95.19 92 LEU A CA 1
ATOM 722 C C . LEU A 1 92 ? -10.798 -0.509 6.296 1.00 95.19 92 LEU A C 1
ATOM 724 O O . LEU A 1 92 ? -9.608 -0.345 6.041 1.00 95.19 92 LEU A O 1
ATOM 728 N N . GLU A 1 93 ? -11.743 0.332 5.894 1.00 94.00 93 GLU A N 1
ATOM 729 C CA . GLU A 1 93 ? -11.462 1.553 5.138 1.00 94.00 93 GLU A CA 1
ATOM 730 C C . GLU A 1 93 ? -10.842 2.653 6.013 1.00 94.00 93 GLU A C 1
ATOM 732 O O . GLU A 1 93 ? -11.242 2.878 7.163 1.00 94.00 93 GLU A O 1
ATOM 737 N N . GLU A 1 94 ? -9.914 3.411 5.438 1.00 91.69 94 GLU A N 1
ATOM 738 C CA . GLU A 1 94 ? -9.364 4.618 6.044 1.00 91.69 94 GLU A CA 1
ATOM 739 C C . GLU A 1 94 ? -10.425 5.720 6.148 1.00 91.69 94 GLU A C 1
ATOM 741 O O . GLU A 1 94 ? -11.185 5.988 5.216 1.00 91.69 94 GLU A O 1
ATOM 746 N N . HIS A 1 95 ? -10.387 6.454 7.258 1.00 89.88 95 HIS A N 1
ATOM 747 C CA . HIS A 1 95 ? -11.168 7.666 7.441 1.00 89.88 95 HIS A CA 1
ATOM 748 C C . HIS A 1 95 ? -10.260 8.746 8.036 1.00 89.88 95 HIS A C 1
ATOM 750 O O . HIS A 1 95 ? -9.994 8.778 9.242 1.00 89.88 95 HIS A O 1
ATOM 756 N N . ARG A 1 96 ? -9.724 9.607 7.161 1.00 83.88 96 ARG A N 1
ATOM 757 C CA . ARG A 1 96 ? -8.811 10.690 7.549 1.00 83.88 96 ARG A CA 1
ATOM 758 C C . ARG A 1 96 ? -9.584 11.948 7.900 1.00 83.88 96 ARG A C 1
ATOM 760 O O . ARG A 1 96 ? -10.336 12.459 7.077 1.00 83.88 96 ARG A O 1
ATOM 767 N N . MET A 1 97 ? -9.274 12.498 9.063 1.00 79.56 97 MET A N 1
ATOM 768 C CA . MET A 1 97 ? -9.662 13.850 9.435 1.00 79.56 97 MET A CA 1
ATOM 769 C C . MET A 1 97 ? -8.684 14.823 8.769 1.00 79.56 97 MET A C 1
ATOM 771 O O . MET A 1 97 ? -7.486 14.773 9.024 1.00 79.56 97 MET A O 1
ATOM 775 N N . ALA A 1 98 ? -9.165 15.687 7.873 1.00 74.94 98 ALA A N 1
ATOM 776 C CA . ALA A 1 98 ? -8.297 16.596 7.110 1.00 74.94 98 ALA A CA 1
ATOM 777 C C . ALA A 1 98 ? -7.623 17.682 7.973 1.00 74.94 98 ALA A C 1
ATOM 779 O O . ALA A 1 98 ? -6.660 18.309 7.532 1.00 74.94 98 ALA A O 1
ATOM 780 N N . HIS A 1 99 ? -8.149 17.919 9.174 1.00 78.25 99 HIS A N 1
ATOM 781 C CA . HIS A 1 99 ? -7.717 18.971 10.095 1.00 78.25 99 HIS A CA 1
ATOM 782 C C . HIS A 1 99 ? -7.108 18.426 11.390 1.00 78.25 99 HIS A C 1
ATOM 784 O O . HIS A 1 99 ? -6.872 19.204 12.310 1.00 78.25 99 HIS A O 1
ATOM 790 N N . ASP A 1 100 ? -6.858 17.117 11.452 1.00 74.75 100 ASP A N 1
ATOM 791 C CA . ASP A 1 100 ? -6.302 16.459 12.628 1.00 74.75 100 ASP A CA 1
ATOM 792 C C . ASP A 1 100 ? -5.006 15.716 12.272 1.00 74.75 100 ASP A C 1
ATOM 794 O O . ASP A 1 100 ? -4.905 15.086 11.217 1.00 74.75 100 ASP A O 1
ATOM 798 N N . ASP A 1 101 ? -4.022 15.792 13.167 1.00 78.94 101 ASP A N 1
ATOM 799 C CA . ASP A 1 101 ? -2.709 15.143 13.052 1.00 78.94 101 ASP A CA 1
ATOM 800 C C . ASP A 1 101 ? -2.691 13.754 13.728 1.00 78.94 101 ASP A C 1
ATOM 802 O O . ASP A 1 101 ? -1.632 13.156 13.948 1.00 78.94 101 ASP A O 1
ATOM 806 N N . GLU A 1 102 ? -3.863 13.223 14.093 1.00 85.31 102 GLU A N 1
ATOM 807 C CA . GLU A 1 102 ? -4.022 11.864 14.608 1.00 85.31 102 GLU A CA 1
ATOM 808 C C . GLU A 1 102 ? -3.365 10.811 13.695 1.00 85.31 102 GLU A C 1
ATOM 810 O O . GLU A 1 102 ? -3.465 10.844 12.465 1.00 85.31 102 GLU A O 1
ATOM 815 N N . ARG A 1 103 ? -2.737 9.800 14.315 1.00 87.75 103 ARG A N 1
ATOM 816 C CA . ARG A 1 103 ? -2.133 8.665 13.596 1.00 87.75 103 ARG A CA 1
ATOM 817 C C . ARG A 1 103 ? -3.173 8.022 12.660 1.00 87.75 103 ARG A C 1
ATOM 819 O O . ARG A 1 103 ? -4.264 7.717 13.141 1.00 87.75 103 ARG A O 1
ATOM 826 N N . PRO A 1 104 ? -2.873 7.779 11.371 1.00 90.88 104 PRO A N 1
ATOM 827 C CA . PRO A 1 104 ? -3.798 7.133 10.433 1.00 90.88 104 PRO A CA 1
ATOM 828 C C . PRO A 1 104 ? -4.334 5.782 10.930 1.00 90.88 104 PRO A C 1
ATOM 830 O O . PRO A 1 104 ? -3.695 5.123 11.754 1.00 90.88 104 PRO A O 1
ATOM 833 N N . LEU A 1 105 ? -5.508 5.365 10.438 1.00 93.00 105 LEU A N 1
ATOM 834 C CA . LEU A 1 105 ? -6.016 4.022 10.741 1.00 93.00 105 LEU A CA 1
ATOM 835 C C . LEU A 1 105 ? -5.194 2.958 10.016 1.00 93.00 105 LEU A C 1
ATOM 837 O O . LEU A 1 105 ? -4.953 1.891 10.587 1.00 93.00 105 LEU A O 1
ATOM 841 N N . LEU A 1 106 ? -4.777 3.264 8.785 1.00 94.31 106 LEU A N 1
ATOM 842 C CA . LEU A 1 106 ? -4.007 2.387 7.916 1.00 94.31 106 LEU A CA 1
ATOM 843 C C . LEU A 1 106 ? -2.531 2.772 7.861 1.00 94.31 106 LEU A C 1
ATOM 845 O O . LEU A 1 106 ? -2.164 3.947 7.793 1.00 94.31 106 LEU A O 1
ATOM 849 N N . GLU A 1 107 ? -1.687 1.752 7.826 1.00 92.44 107 GLU A N 1
ATOM 850 C CA . GLU A 1 107 ? -0.236 1.851 7.770 1.00 92.44 107 GLU A CA 1
ATOM 851 C C . GLU A 1 107 ? 0.300 1.023 6.610 1.00 92.44 107 GLU A C 1
ATOM 853 O O . GLU A 1 107 ? -0.251 -0.026 6.275 1.00 92.44 107 GLU A O 1
ATOM 858 N N . GLU A 1 108 ? 1.367 1.518 5.987 1.00 91.75 108 GLU A N 1
ATOM 859 C CA . GLU A 1 108 ? 2.037 0.805 4.904 1.00 91.75 108 GLU A CA 1
ATOM 860 C C . GLU A 1 108 ? 2.793 -0.398 5.480 1.00 91.75 108 GLU A C 1
ATOM 862 O O . GLU A 1 108 ? 3.660 -0.247 6.343 1.00 91.75 108 GLU A O 1
ATOM 867 N N . HIS A 1 109 ? 2.451 -1.584 4.986 1.00 89.88 109 HIS A N 1
ATOM 868 C CA . HIS A 1 109 ? 3.072 -2.858 5.314 1.00 89.88 109 HIS A CA 1
ATOM 869 C C . HIS A 1 109 ? 3.849 -3.355 4.097 1.00 89.88 109 HIS A C 1
ATOM 871 O O . HIS A 1 109 ? 3.289 -3.524 3.014 1.00 89.88 109 HIS A O 1
ATOM 877 N N . HIS A 1 110 ? 5.153 -3.564 4.249 1.00 88.50 110 HIS A N 1
ATOM 878 C CA . HIS A 1 110 ? 6.005 -4.013 3.150 1.00 88.50 110 HIS A CA 1
ATOM 879 C C . HIS A 1 110 ? 5.952 -5.534 3.035 1.00 88.50 110 HIS A C 1
ATOM 881 O O . HIS A 1 110 ? 6.294 -6.223 3.989 1.00 88.50 110 HIS A O 1
ATOM 887 N N . LEU A 1 111 ? 5.580 -6.049 1.863 1.00 83.56 111 LEU A N 1
ATOM 888 C CA . LEU A 1 111 ? 5.610 -7.483 1.553 1.00 83.56 111 LEU A CA 1
ATOM 889 C C . LEU A 1 111 ? 6.978 -7.923 1.027 1.00 83.56 111 LEU A C 1
ATOM 891 O O . LEU A 1 111 ? 7.422 -9.044 1.263 1.00 83.56 111 LEU A O 1
ATOM 895 N N . SER A 1 112 ? 7.675 -7.015 0.347 1.00 74.56 112 SER A N 1
ATOM 896 C CA . SER A 1 112 ? 9.060 -7.193 -0.066 1.00 74.56 112 SER A CA 1
ATOM 897 C C . SER A 1 112 ? 9.828 -5.892 0.140 1.00 74.56 112 SER A C 1
ATOM 899 O O . SER A 1 112 ? 9.378 -4.798 -0.216 1.00 74.56 112 SER A O 1
ATOM 901 N N . TYR A 1 113 ? 11.005 -6.011 0.750 1.00 59.41 113 TYR A N 1
ATOM 902 C CA . TYR A 1 113 ? 11.937 -4.899 0.874 1.00 59.41 113 TYR A CA 1
ATOM 903 C C . TYR A 1 113 ? 12.924 -4.919 -0.280 1.00 59.41 113 TYR A C 1
ATOM 905 O O . TYR A 1 113 ? 13.392 -5.978 -0.699 1.00 59.41 113 TYR A O 1
ATOM 913 N N . ARG A 1 114 ? 13.354 -3.726 -0.692 1.00 52.91 114 ARG A N 1
ATOM 914 C CA . ARG A 1 114 ? 14.581 -3.576 -1.465 1.00 52.91 114 ARG A CA 1
ATOM 915 C C . ARG A 1 114 ? 15.776 -3.968 -0.585 1.00 52.91 114 ARG A C 1
ATOM 917 O O . ARG A 1 114 ? 16.256 -3.141 0.189 1.00 52.91 114 ARG A O 1
ATOM 924 N N . SER A 1 115 ? 16.211 -5.230 -0.625 1.00 45.84 115 SER A N 1
ATOM 925 C CA . SER A 1 115 ? 17.392 -5.714 0.095 1.00 45.84 115 SER A CA 1
ATOM 926 C C . SER A 1 115 ? 18.603 -4.856 -0.272 1.00 45.84 115 SER A C 1
ATOM 928 O O . SER A 1 115 ? 19.064 -4.839 -1.411 1.00 45.84 115 SER A O 1
ATOM 930 N N . GLY A 1 116 ? 19.128 -4.125 0.712 1.00 41.91 116 GLY A N 1
ATOM 931 C CA . GLY A 1 116 ? 20.415 -3.433 0.619 1.00 41.91 116 GLY A CA 1
ATOM 932 C C . GLY A 1 116 ? 21.616 -4.364 0.829 1.00 41.91 116 GLY A C 1
ATOM 933 O O . GLY A 1 116 ? 22.739 -3.877 0.949 1.00 41.91 116 GLY A O 1
ATOM 934 N N . SER A 1 117 ? 21.397 -5.679 0.912 1.00 43.78 117 SER A N 1
ATOM 935 C CA . SER A 1 117 ? 22.416 -6.690 1.190 1.00 43.78 117 SER A CA 1
ATOM 936 C C . SER A 1 117 ? 22.394 -7.801 0.137 1.00 43.78 117 SER A C 1
ATOM 938 O O . SER A 1 117 ? 21.672 -8.778 0.281 1.00 43.78 117 SER A O 1
ATOM 940 N N . GLY A 1 118 ? 23.219 -7.640 -0.898 1.00 42.72 118 GLY A N 1
ATOM 941 C C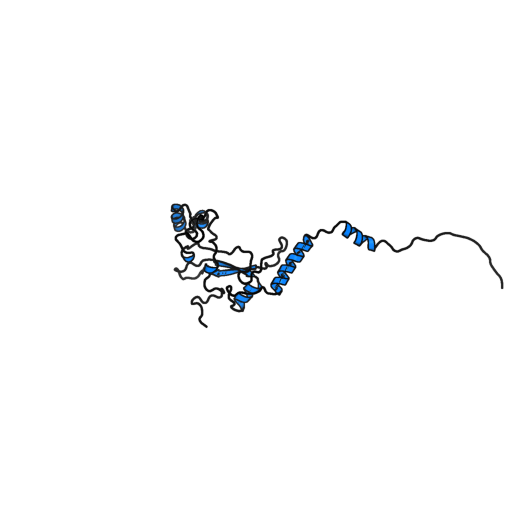A . GLY A 1 118 ? 24.325 -8.572 -1.139 1.00 42.72 118 GLY A CA 1
ATOM 942 C C . GLY A 1 118 ? 24.106 -9.883 -1.895 1.00 42.72 11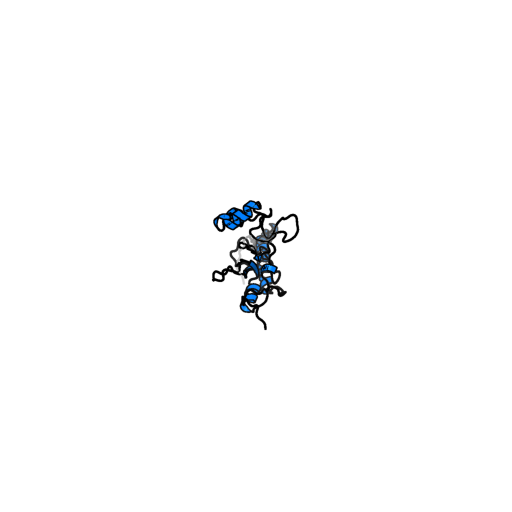8 GLY A C 1
ATOM 943 O O . GLY A 1 118 ? 25.080 -10.622 -1.977 1.00 42.72 118 GLY A O 1
ATOM 944 N N . ASP A 1 119 ? 22.941 -10.157 -2.476 1.00 41.97 119 ASP A N 1
ATOM 945 C CA . ASP A 1 119 ? 22.798 -11.199 -3.502 1.00 41.97 119 ASP A CA 1
ATOM 946 C C . ASP A 1 119 ? 22.389 -10.513 -4.817 1.00 41.97 119 ASP A C 1
ATOM 948 O O . ASP A 1 119 ? 21.329 -9.897 -4.907 1.00 41.97 119 ASP A O 1
ATOM 952 N N . GLU A 1 120 ? 23.287 -10.524 -5.807 1.00 48.78 120 GLU A N 1
ATOM 953 C CA . GLU A 1 120 ? 23.203 -9.731 -7.050 1.00 48.78 120 GLU A CA 1
ATOM 954 C C . GLU A 1 120 ? 22.127 -10.222 -8.046 1.00 48.78 120 GLU A C 1
ATOM 956 O O . GLU A 1 120 ? 21.908 -9.566 -9.062 1.00 48.78 120 GLU A O 1
ATOM 961 N N . ASP A 1 121 ? 21.433 -11.328 -7.752 1.00 47.19 121 ASP A N 1
ATOM 962 C CA . ASP A 1 121 ? 20.552 -12.032 -8.699 1.00 47.19 121 ASP A CA 1
ATOM 963 C C . ASP A 1 121 ? 19.039 -11.939 -8.403 1.00 47.19 121 ASP A C 1
ATOM 965 O O . ASP A 1 121 ? 18.253 -12.386 -9.236 1.00 47.19 121 ASP A O 1
ATOM 969 N N . ASP A 1 122 ? 18.594 -11.344 -7.284 1.00 44.75 122 ASP A N 1
ATOM 970 C CA . ASP A 1 122 ? 17.154 -11.203 -6.986 1.00 44.75 122 ASP A CA 1
ATOM 971 C C . ASP A 1 122 ? 16.715 -9.724 -7.004 1.00 44.75 122 ASP A C 1
ATOM 973 O O . ASP A 1 122 ? 17.217 -8.906 -6.216 1.00 44.75 122 ASP A O 1
ATOM 977 N N . PRO A 1 123 ? 15.809 -9.323 -7.917 1.00 50.94 123 PRO A N 1
ATOM 978 C CA . PRO A 1 123 ? 15.350 -7.951 -7.993 1.00 50.94 123 PRO A CA 1
ATOM 979 C C . PRO A 1 123 ? 14.494 -7.652 -6.767 1.00 50.94 123 PRO A C 1
ATOM 981 O O . PRO A 1 123 ? 13.354 -8.086 -6.620 1.00 50.94 123 PRO A O 1
ATOM 984 N N . SER A 1 124 ? 15.068 -6.879 -5.854 1.00 63.94 124 SER A N 1
ATOM 985 C CA . SER A 1 124 ? 14.413 -6.539 -4.604 1.00 63.94 124 SER A CA 1
ATOM 986 C C . SER A 1 124 ? 13.379 -5.425 -4.817 1.00 63.94 124 SER A C 1
ATOM 988 O O . SER A 1 124 ? 13.624 -4.233 -4.609 1.00 63.94 124 SER A O 1
ATOM 990 N N . HIS A 1 125 ? 12.211 -5.820 -5.321 1.00 82.44 125 HIS A N 1
ATOM 991 C CA . HIS A 1 125 ? 11.096 -4.920 -5.571 1.00 82.44 125 HIS A CA 1
ATOM 992 C C . HIS A 1 125 ? 10.506 -4.389 -4.272 1.00 82.44 125 HIS A C 1
ATOM 994 O O . HIS A 1 125 ? 10.415 -5.091 -3.266 1.00 82.44 125 HIS A O 1
ATOM 1000 N N . GLU A 1 126 ? 10.094 -3.127 -4.300 1.00 87.44 126 GLU A N 1
ATOM 1001 C CA . GLU A 1 126 ? 9.313 -2.540 -3.219 1.00 87.44 126 GLU A CA 1
ATOM 1002 C C . GLU A 1 126 ? 7.836 -2.807 -3.516 1.00 87.44 126 GLU A C 1
ATOM 1004 O O . GLU A 1 126 ? 7.250 -2.173 -4.402 1.00 87.44 126 GLU A O 1
ATOM 1009 N N . ILE A 1 127 ? 7.273 -3.772 -2.787 1.00 89.06 127 ILE A N 1
ATOM 1010 C CA . ILE A 1 127 ? 5.850 -4.107 -2.816 1.00 89.06 127 ILE A CA 1
ATOM 1011 C C . ILE A 1 127 ? 5.283 -3.824 -1.430 1.00 89.06 127 ILE A C 1
ATOM 1013 O O . ILE A 1 127 ? 5.772 -4.366 -0.433 1.00 89.06 127 ILE A O 1
ATOM 1017 N N . SER A 1 128 ? 4.280 -2.954 -1.357 1.00 91.19 128 SER A N 1
ATOM 1018 C CA . SER A 1 128 ? 3.602 -2.616 -0.108 1.00 91.19 128 SER A CA 1
ATOM 1019 C C . SER A 1 128 ? 2.087 -2.672 -0.242 1.00 91.19 128 SER A C 1
ATOM 1021 O O . SER A 1 128 ? 1.532 -2.367 -1.295 1.00 91.19 128 SER A O 1
ATOM 1023 N N . VAL A 1 129 ? 1.433 -3.036 0.858 1.00 92.44 129 VAL A N 1
ATOM 1024 C CA . VAL A 1 129 ? -0.023 -3.016 1.043 1.00 92.44 129 VAL A CA 1
ATOM 1025 C C . VAL A 1 129 ? -0.385 -2.127 2.229 1.00 92.44 129 VAL A C 1
ATOM 1027 O O . VAL A 1 129 ? 0.488 -1.742 3.007 1.00 92.44 129 VAL A O 1
ATOM 1030 N N . PHE A 1 130 ? -1.664 -1.797 2.395 1.00 94.00 130 PHE A N 1
ATOM 1031 C CA . PHE A 1 130 ? -2.138 -1.137 3.607 1.00 94.00 130 PHE A CA 1
ATOM 1032 C C . PHE A 1 130 ? -2.737 -2.149 4.577 1.00 94.00 130 PHE A C 1
ATOM 1034 O O . PHE A 1 130 ? -3.556 -2.985 4.207 1.00 94.00 130 PHE A O 1
ATOM 1041 N N . LEU A 1 131 ? -2.363 -2.039 5.850 1.00 93.62 131 LEU A N 1
ATOM 1042 C CA . LEU A 1 131 ? -2.996 -2.763 6.948 1.00 93.62 131 LEU A CA 1
ATOM 1043 C C . LEU A 1 131 ? -3.475 -1.771 8.002 1.00 93.62 131 LEU A C 1
ATOM 1045 O O . LEU A 1 131 ? -2.805 -0.780 8.285 1.00 93.62 131 LEU A O 1
ATOM 1049 N N . CYS A 1 132 ? -4.616 -2.038 8.639 1.00 95.31 132 CYS A N 1
ATOM 1050 C CA . CYS A 1 132 ? -5.004 -1.257 9.807 1.00 95.31 132 CYS A CA 1
ATOM 1051 C C . CYS A 1 132 ? -4.021 -1.509 10.955 1.00 95.31 132 CYS A C 1
ATOM 1053 O O . CYS A 1 132 ? -3.476 -2.609 11.069 1.00 95.31 132 CYS A O 1
ATOM 1055 N N . ARG A 1 133 ? -3.825 -0.526 11.843 1.00 94.19 133 ARG A N 1
ATOM 1056 C CA . ARG A 1 133 ? -2.842 -0.615 12.946 1.00 94.19 133 ARG A CA 1
ATOM 1057 C C . ARG A 1 133 ? -2.945 -1.906 13.778 1.00 94.19 133 ARG A C 1
ATOM 1059 O O . ARG A 1 133 ? -1.933 -2.426 14.237 1.00 94.19 133 ARG A O 1
ATOM 1066 N N . TRP A 1 134 ? -4.152 -2.457 13.929 1.00 94.88 134 TRP A N 1
ATOM 1067 C CA . TRP A 1 134 ? -4.393 -3.726 14.626 1.00 94.88 134 TRP A CA 1
ATOM 1068 C C . TRP A 1 134 ? -3.956 -4.946 13.813 1.00 94.88 134 TRP A C 1
ATOM 1070 O O . TRP A 1 134 ? -3.282 -5.824 14.346 1.00 94.88 134 TRP A O 1
ATOM 1080 N N . CYS A 1 135 ? -4.307 -5.014 12.524 1.00 93.38 135 CYS A N 1
ATOM 1081 C CA . CYS A 1 135 ? -3.871 -6.112 11.659 1.00 93.38 135 CYS A CA 1
ATOM 1082 C C . CYS A 1 135 ? -2.360 -6.075 11.435 1.00 93.38 135 CYS A C 1
ATOM 1084 O O . CYS A 1 135 ? -1.727 -7.124 11.493 1.00 93.38 135 CYS A O 1
ATOM 1086 N N . HIS A 1 136 ? -1.789 -4.885 11.260 1.00 92.06 136 HIS A N 1
ATOM 1087 C CA . HIS A 1 136 ? -0.354 -4.674 11.113 1.00 92.06 136 HIS A CA 1
ATOM 1088 C C . HIS A 1 136 ? 0.416 -5.214 12.327 1.00 92.06 136 HIS A C 1
ATOM 1090 O O . HIS A 1 136 ? 1.297 -6.062 12.177 1.00 92.06 136 HIS A O 1
ATOM 1096 N N . ALA A 1 137 ? 0.006 -4.823 13.541 1.00 90.00 137 ALA A N 1
ATOM 1097 C CA . ALA A 1 137 ? 0.563 -5.378 14.773 1.00 90.00 137 ALA A CA 1
ATOM 1098 C C . ALA A 1 137 ? 0.387 -6.901 14.832 1.00 90.00 137 ALA A C 1
ATOM 1100 O O . ALA A 1 137 ? 1.324 -7.625 15.135 1.00 90.00 137 ALA A O 1
ATOM 1101 N N . LYS A 1 138 ? -0.786 -7.426 14.461 1.00 89.00 138 LYS A N 1
ATOM 1102 C CA . LYS A 1 138 ? -1.062 -8.868 14.504 1.00 89.00 138 LYS A CA 1
ATOM 1103 C C . LYS A 1 138 ? -0.182 -9.680 13.546 1.00 89.00 138 LYS A C 1
ATOM 1105 O O . LYS A 1 138 ? 0.259 -10.768 13.920 1.00 89.00 138 LYS A O 1
ATOM 1110 N N . VAL A 1 139 ? 0.087 -9.180 12.343 1.00 87.12 139 VAL A N 1
ATOM 1111 C CA . VAL A 1 139 ? 0.998 -9.829 11.383 1.00 87.12 139 VAL A CA 1
ATOM 1112 C C . VAL A 1 139 ? 2.415 -9.904 11.964 1.00 87.12 139 VAL A C 1
ATOM 1114 O O . VAL A 1 139 ? 3.030 -10.970 11.931 1.00 87.12 139 VAL A O 1
ATOM 1117 N N . HIS A 1 140 ? 2.896 -8.829 12.594 1.00 84.38 140 HIS A N 1
ATOM 1118 C CA . HIS A 1 140 ? 4.235 -8.795 13.190 1.00 84.38 140 HIS A CA 1
ATOM 1119 C C . HIS A 1 140 ? 4.364 -9.545 14.525 1.00 84.38 140 HIS A C 1
ATOM 1121 O O . HIS A 1 140 ? 5.339 -10.268 14.723 1.00 84.38 140 HIS A O 1
ATOM 1127 N N . ASP A 1 141 ? 3.396 -9.406 15.428 1.00 81.00 141 ASP A N 1
ATOM 1128 C CA . ASP A 1 141 ? 3.477 -9.913 16.803 1.00 81.00 141 ASP A CA 1
ATOM 1129 C C . ASP A 1 141 ? 2.986 -11.361 16.937 1.00 81.00 141 ASP A C 1
ATOM 1131 O O . ASP A 1 141 ? 3.383 -12.071 17.864 1.00 81.00 141 ASP A O 1
ATOM 1135 N N . SER A 1 142 ? 2.106 -11.817 16.035 1.00 69.19 142 SER A N 1
ATOM 1136 C CA . SER A 1 142 ? 1.474 -13.144 16.121 1.00 69.19 142 SER A CA 1
ATOM 1137 C C . SER A 1 142 ? 1.673 -14.036 14.894 1.00 69.19 142 SER A C 1
ATOM 1139 O O . SER A 1 142 ? 1.128 -15.138 14.870 1.00 69.19 142 SER A O 1
ATOM 1141 N N . TRP A 1 143 ? 2.467 -13.599 13.905 1.00 70.00 143 TRP A N 1
ATOM 1142 C CA . TRP A 1 143 ? 2.702 -14.322 12.642 1.00 70.00 143 TRP A CA 1
ATOM 1143 C C . TRP A 1 143 ? 1.416 -14.679 11.880 1.00 70.00 143 TRP A C 1
ATOM 1145 O O . TRP A 1 143 ? 1.361 -15.685 11.173 1.00 70.00 143 TRP A O 1
ATOM 1155 N N . ALA A 1 144 ? 0.367 -13.868 12.023 1.00 81.31 144 ALA A N 1
ATOM 1156 C CA . ALA A 1 144 ? -0.818 -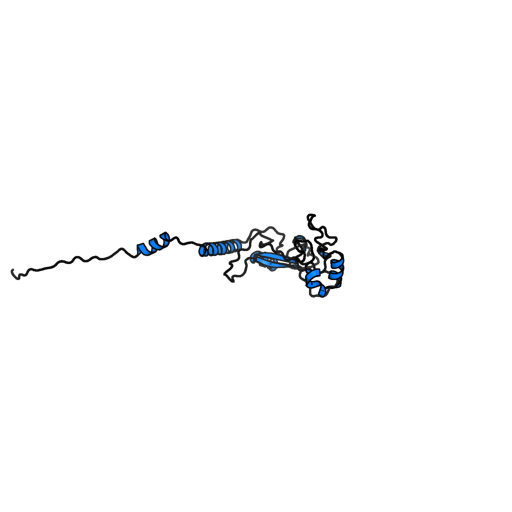14.023 11.194 1.00 81.31 144 ALA A CA 1
ATOM 1157 C C . ALA A 1 144 ? -0.487 -13.726 9.723 1.00 81.31 144 ALA A C 1
ATOM 1159 O O . ALA A 1 144 ? 0.337 -12.855 9.438 1.00 81.31 144 ALA A O 1
ATOM 1160 N N . SER A 1 145 ? -1.155 -14.427 8.809 1.00 85.44 145 SER A N 1
ATOM 1161 C CA . SER A 1 145 ? -1.074 -14.128 7.380 1.00 85.44 145 SER A CA 1
ATOM 1162 C C . SER A 1 145 ? -1.968 -12.935 7.020 1.00 85.44 145 SER A C 1
ATOM 1164 O O . SER A 1 145 ? -2.973 -12.676 7.690 1.00 85.44 145 SER A O 1
ATOM 1166 N N . VAL A 1 146 ? -1.572 -12.195 5.985 1.00 86.06 146 VAL A N 1
ATOM 1167 C CA . VAL A 1 146 ? -2.378 -11.158 5.330 1.00 86.06 146 VAL A CA 1
ATOM 1168 C C . VAL A 1 146 ? -3.503 -11.797 4.514 1.00 86.06 146 VAL A C 1
ATOM 1170 O O . VAL A 1 146 ? -4.608 -11.272 4.534 1.00 86.06 146 VAL A O 1
ATOM 1173 N N . ASP A 1 147 ? -3.257 -12.961 3.906 1.00 85.31 147 ASP A N 1
ATOM 1174 C CA . ASP A 1 147 ? -4.230 -13.723 3.104 1.00 85.31 147 ASP A CA 1
ATOM 1175 C C . ASP A 1 147 ? -5.325 -14.400 3.949 1.00 85.31 147 ASP A C 1
ATOM 1177 O O . ASP A 1 147 ? -6.288 -14.965 3.429 1.00 85.31 147 ASP A O 1
ATOM 1181 N N . GLU A 1 148 ? -5.178 -14.389 5.276 1.00 84.50 148 GLU A N 1
ATOM 1182 C CA . GLU A 1 148 ? -6.177 -14.939 6.184 1.00 84.50 148 GLU A CA 1
ATOM 1183 C C . GLU A 1 148 ? -7.331 -13.953 6.391 1.00 84.50 148 GLU A C 1
ATOM 1185 O O . GLU A 1 148 ? -7.155 -12.913 7.037 1.00 84.50 148 GLU A O 1
ATOM 1190 N N . ASP A 1 149 ? -8.524 -14.354 5.936 1.00 82.19 149 ASP A N 1
ATOM 1191 C CA . ASP A 1 149 ? -9.787 -13.651 6.177 1.00 82.19 149 ASP A CA 1
ATOM 1192 C C . ASP A 1 149 ? -9.958 -13.335 7.671 1.00 82.19 149 ASP A C 1
ATOM 1194 O O . ASP A 1 149 ? -9.969 -14.220 8.541 1.00 82.19 149 ASP A O 1
ATOM 1198 N N . ALA A 1 150 ? -10.069 -12.044 7.972 1.00 89.81 150 ALA A N 1
ATOM 1199 C CA . ALA A 1 150 ? -10.260 -11.551 9.317 1.00 89.81 150 ALA A CA 1
ATOM 1200 C C . ALA A 1 150 ? -11.354 -10.489 9.357 1.00 89.81 150 ALA A C 1
ATOM 1202 O O . ALA A 1 150 ? -11.381 -9.550 8.569 1.00 89.81 150 ALA A O 1
ATOM 1203 N N . ASN A 1 151 ? -12.198 -10.558 10.384 1.00 91.44 151 ASN A N 1
ATOM 1204 C CA . ASN A 1 151 ? -13.069 -9.436 10.709 1.00 91.44 151 ASN A CA 1
ATOM 1205 C C . ASN A 1 151 ? -12.252 -8.302 11.355 1.00 91.44 151 ASN A C 1
ATOM 1207 O O . ASN A 1 151 ? -11.332 -8.593 12.133 1.00 91.44 151 ASN A O 1
ATOM 1211 N N . PRO A 1 152 ? -12.595 -7.023 11.099 1.00 93.00 152 PRO A N 1
ATOM 1212 C CA . PRO A 1 152 ? -11.973 -5.901 11.784 1.00 93.00 152 PRO A CA 1
ATOM 1213 C C . PRO A 1 152 ? -12.078 -6.034 13.302 1.00 93.00 152 PRO A C 1
ATOM 1215 O O . PRO A 1 152 ? -13.092 -6.489 13.838 1.00 93.00 152 PRO A O 1
ATOM 1218 N N . ASP A 1 153 ? -11.031 -5.598 14.000 1.00 94.12 153 ASP A N 1
ATOM 1219 C CA . ASP A 1 153 ? -11.054 -5.542 15.457 1.00 94.12 153 ASP A CA 1
ATOM 1220 C C . ASP A 1 153 ? -12.186 -4.600 15.929 1.00 94.12 153 ASP A C 1
ATOM 1222 O O . ASP A 1 153 ? -12.360 -3.525 15.343 1.00 94.12 153 ASP A O 1
ATOM 1226 N N . PRO A 1 154 ? -12.969 -4.949 16.969 1.00 96.19 154 PRO A N 1
ATOM 1227 C CA . PRO A 1 154 ? -13.999 -4.060 17.503 1.00 96.19 154 PRO A CA 1
ATOM 1228 C C . PRO A 1 154 ? -13.477 -2.667 17.879 1.00 96.19 154 PRO A C 1
ATOM 1230 O O . PRO A 1 154 ? -14.186 -1.679 17.687 1.00 96.19 154 PRO A O 1
ATOM 1233 N N . GLU A 1 155 ? -12.240 -2.569 18.372 1.00 94.19 155 GLU A N 1
ATOM 1234 C CA . GLU A 1 155 ? -11.589 -1.289 18.657 1.00 94.19 155 GLU A CA 1
ATOM 1235 C C . GLU A 1 155 ? -11.295 -0.514 17.363 1.00 94.19 155 GLU A C 1
ATOM 1237 O O . GLU A 1 155 ? -11.459 0.705 17.318 1.00 94.19 155 GLU A O 1
ATOM 1242 N N . ALA A 1 156 ? -10.953 -1.215 16.279 1.00 94.62 156 ALA A N 1
ATOM 1243 C CA . ALA A 1 156 ? -10.756 -0.611 14.964 1.00 94.62 156 ALA A CA 1
ATOM 1244 C C . ALA A 1 156 ? -12.030 0.010 14.399 1.00 94.62 156 ALA A C 1
ATOM 1246 O O . ALA A 1 156 ? -12.010 1.128 13.878 1.00 94.62 156 ALA A O 1
ATOM 1247 N N . ILE A 1 157 ? -13.150 -0.695 14.553 1.00 95.25 157 ILE A N 1
ATOM 1248 C CA . ILE A 1 157 ? -14.466 -0.193 14.159 1.00 95.25 157 ILE A CA 1
ATOM 1249 C C . ILE A 1 157 ? -14.840 1.018 15.016 1.00 95.25 157 ILE A C 1
ATOM 1251 O O . ILE A 1 157 ? -15.245 2.047 14.476 1.00 95.25 157 ILE A O 1
ATOM 1255 N N . ALA A 1 158 ? -14.675 0.921 16.339 1.00 95.06 158 ALA A N 1
ATOM 1256 C CA . ALA A 1 158 ? -15.002 2.008 17.259 1.00 95.06 158 ALA A CA 1
ATOM 1257 C C . ALA A 1 158 ? -14.232 3.296 16.926 1.00 95.06 158 ALA A C 1
ATOM 1259 O O . ALA A 1 158 ? -14.811 4.380 16.933 1.00 95.06 158 ALA A O 1
ATOM 1260 N N . GLU A 1 159 ? -12.955 3.183 16.570 1.00 94.25 159 GLU A N 1
ATOM 1261 C CA . GLU A 1 159 ? -12.121 4.325 16.191 1.00 94.25 159 GLU A CA 1
ATOM 1262 C C . GLU A 1 159 ? -12.541 4.943 14.856 1.00 94.25 159 GLU A C 1
ATOM 1264 O O . GLU A 1 159 ? -12.636 6.168 14.748 1.00 94.25 159 GLU A O 1
ATOM 1269 N N . ARG A 1 160 ? -12.854 4.117 13.848 1.00 94.00 160 ARG A N 1
ATOM 1270 C CA . ARG A 1 160 ? -13.377 4.597 12.560 1.00 94.00 160 ARG A CA 1
ATOM 1271 C C . ARG A 1 160 ? -14.697 5.348 12.739 1.00 94.00 160 ARG A C 1
ATOM 1273 O O . ARG A 1 160 ? -14.837 6.468 12.246 1.00 94.00 160 ARG A O 1
ATOM 1280 N N . GLU A 1 161 ? -15.645 4.773 13.477 1.00 95.31 161 GLU A N 1
ATOM 1281 C CA . GLU A 1 161 ? -16.936 5.420 13.746 1.00 95.31 161 GLU A CA 1
ATOM 1282 C C . GLU A 1 161 ? -16.790 6.656 14.644 1.00 95.31 161 GLU A C 1
ATOM 1284 O O . GLU A 1 161 ? -17.512 7.641 14.470 1.00 95.31 161 GLU A O 1
ATOM 1289 N N . GLY A 1 162 ? -15.817 6.653 15.560 1.00 92.19 162 GLY A N 1
ATOM 1290 C CA . GLY A 1 162 ? -15.450 7.813 16.366 1.00 92.19 162 GLY A CA 1
ATOM 1291 C C . GLY A 1 162 ? -15.024 8.997 15.499 1.00 92.19 162 GLY A C 1
ATOM 1292 O O . GLY A 1 162 ? -15.566 10.093 15.654 1.00 92.19 162 GLY A O 1
ATOM 1293 N N . ARG A 1 163 ? -14.129 8.777 14.528 1.00 92.56 163 ARG A N 1
ATOM 1294 C CA . ARG A 1 163 ? -13.715 9.823 13.575 1.00 92.56 163 ARG A CA 1
ATOM 1295 C C . ARG A 1 163 ? -14.882 10.334 12.741 1.00 92.56 163 ARG A C 1
ATOM 1297 O O . ARG A 1 163 ? -15.108 11.538 12.685 1.00 92.56 163 ARG A O 1
ATOM 1304 N N . ARG A 1 164 ? -15.687 9.423 12.191 1.00 90.75 164 ARG A N 1
ATOM 1305 C CA . ARG A 1 164 ? -16.879 9.770 11.407 1.00 90.75 164 ARG A CA 1
ATOM 1306 C C . ARG A 1 164 ? -17.893 10.593 12.210 1.00 90.75 164 ARG A C 1
ATOM 1308 O O . ARG A 1 164 ? -18.573 11.463 11.669 1.00 90.75 164 ARG A O 1
ATOM 1315 N N . SER A 1 165 ? -18.020 10.313 13.505 1.00 90.19 165 SER A N 1
ATOM 1316 C CA . SER A 1 165 ? -18.896 11.066 14.409 1.00 90.19 165 SER A CA 1
ATOM 1317 C C . SER A 1 165 ? -18.356 12.472 14.686 1.00 90.19 165 SER A C 1
ATOM 1319 O O . SER A 1 165 ? -19.136 13.424 14.751 1.00 90.19 165 SER A O 1
ATOM 1321 N N . ARG A 1 166 ? -17.029 12.625 14.809 1.00 88.56 166 ARG A N 1
ATOM 1322 C CA . ARG A 1 166 ? -16.373 13.936 14.946 1.00 88.56 166 ARG A CA 1
ATOM 1323 C C . ARG A 1 166 ? -16.541 14.779 13.686 1.00 88.56 166 ARG A C 1
ATOM 1325 O O . ARG A 1 166 ? -17.025 15.899 13.796 1.00 88.56 166 ARG A O 1
ATOM 1332 N N . GLU A 1 167 ? -16.269 14.214 12.510 1.00 87.50 167 GLU A N 1
ATOM 1333 C CA . GLU A 1 167 ? -16.493 14.884 11.220 1.00 87.50 167 GLU A CA 1
ATOM 1334 C C . GLU A 1 167 ? -17.948 15.372 11.092 1.00 87.50 167 GLU A C 1
ATOM 1336 O O . GLU A 1 167 ? -18.203 16.537 10.791 1.00 87.50 167 GLU A O 1
ATOM 1341 N N . GLN A 1 168 ? -18.926 14.513 11.404 1.00 86.38 168 GLN A N 1
ATOM 1342 C CA . GLN A 1 168 ? -20.343 14.897 11.390 1.00 86.38 168 GLN A CA 1
ATOM 1343 C C . GLN A 1 168 ? -20.686 15.998 12.399 1.00 86.38 168 GLN A C 1
ATOM 1345 O O . GLN A 1 168 ? -21.552 16.825 12.121 1.00 86.38 168 GLN A O 1
ATOM 1350 N N . SER A 1 169 ? -20.027 16.017 13.559 1.00 85.81 169 SER A N 1
ATOM 1351 C CA . SER A 1 169 ? -20.233 17.056 14.573 1.00 8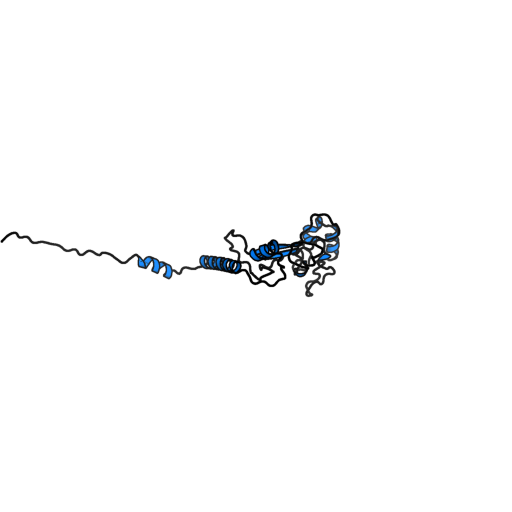5.81 169 SER A CA 1
ATOM 1352 C C . SER A 1 169 ? -19.674 18.405 14.118 1.00 85.81 169 SER A C 1
ATOM 1354 O O . SER A 1 169 ? -20.306 19.432 14.353 1.00 85.81 169 SER A O 1
ATOM 1356 N N . GLU A 1 170 ? -18.535 18.412 13.421 1.00 82.88 170 GLU A N 1
ATOM 1357 C CA . GLU A 1 170 ? -17.938 19.619 12.830 1.00 82.88 170 GLU A CA 1
ATOM 1358 C C . GLU A 1 170 ? -18.782 20.181 11.679 1.00 82.88 170 GLU A C 1
ATOM 1360 O O . GLU A 1 170 ? -18.935 21.396 11.547 1.00 82.88 170 GLU A O 1
ATOM 1365 N N . LEU A 1 171 ? -19.389 19.301 10.879 1.00 78.12 171 LEU A N 1
ATOM 1366 C CA . LEU A 1 171 ? -20.341 19.668 9.824 1.00 78.12 171 LEU A CA 1
ATOM 1367 C C . LEU A 1 171 ? -21.759 19.937 10.362 1.00 78.12 171 LEU A C 1
ATOM 1369 O O . LEU A 1 171 ? -22.664 20.284 9.596 1.00 78.12 171 LEU A O 1
ATOM 1373 N N . GLY A 1 172 ? -21.963 19.781 11.672 1.00 74.75 172 GLY A N 1
ATOM 1374 C CA . GLY A 1 172 ? -23.240 19.941 12.348 1.00 74.75 172 GLY A CA 1
ATOM 1375 C C . GLY A 1 172 ? -23.744 21.379 12.270 1.00 74.75 172 GLY A C 1
ATOM 1376 O O . GLY A 1 172 ? -23.306 22.264 13.005 1.00 74.75 172 GLY A O 1
ATOM 1377 N N . PHE A 1 173 ? -24.719 21.623 11.398 1.00 71.06 173 PHE A N 1
ATOM 1378 C CA . PHE A 1 173 ? -25.408 22.904 11.346 1.00 71.06 173 PHE A CA 1
ATOM 1379 C C . PHE A 1 173 ? -26.380 23.031 12.524 1.00 71.06 173 PHE A C 1
ATOM 1381 O O . PHE A 1 173 ? -27.398 22.346 12.578 1.00 71.06 173 PHE A O 1
ATOM 1388 N N . GLN A 1 174 ? -26.106 23.957 13.442 1.00 72.31 174 GLN A N 1
ATOM 1389 C CA . GLN A 1 174 ? -27.103 24.399 14.417 1.00 72.31 174 GLN A CA 1
ATOM 1390 C C . GLN A 1 174 ? -28.069 25.385 13.755 1.00 72.31 174 GLN A C 1
ATOM 1392 O O . GLN A 1 174 ? -27.652 26.456 13.282 1.00 72.31 174 GLN A O 1
ATOM 1397 N N . SER A 1 175 ? -29.361 25.041 13.732 1.00 71.88 175 SER A N 1
ATOM 1398 C CA . SER A 1 175 ? -30.376 25.929 13.175 1.00 71.88 175 SER A CA 1
ATOM 1399 C C . SER A 1 175 ? -30.536 27.182 14.038 1.00 71.88 175 SER A C 1
ATOM 1401 O O . SER A 1 175 ? -30.188 27.214 15.217 1.00 71.88 175 SER A O 1
ATOM 1403 N N . ALA A 1 176 ? -31.043 28.265 13.445 1.00 69.06 176 ALA A N 1
ATOM 1404 C CA . ALA A 1 176 ? -31.318 29.483 14.203 1.00 69.06 176 ALA A CA 1
ATOM 1405 C C . ALA A 1 176 ? -32.352 29.240 15.318 1.00 69.06 176 ALA A C 1
ATOM 1407 O O . ALA A 1 176 ? -32.208 29.818 16.387 1.00 69.06 176 ALA A O 1
ATOM 1408 N N . ALA A 1 177 ? -33.335 28.359 15.097 1.00 74.56 177 ALA A N 1
ATOM 1409 C CA . ALA A 1 177 ? -34.343 28.007 16.097 1.00 74.56 177 ALA A CA 1
ATOM 1410 C C . ALA A 1 177 ? -33.720 27.326 17.328 1.00 74.56 177 ALA A C 1
ATOM 1412 O O . ALA A 1 177 ? -34.035 27.708 18.451 1.00 74.56 177 ALA A O 1
ATOM 1413 N N . ASP A 1 178 ? -32.758 26.422 17.117 1.00 73.00 178 ASP A N 1
ATOM 1414 C CA . ASP A 1 178 ? -32.065 25.718 18.206 1.00 73.00 178 ASP A CA 1
ATOM 1415 C C . ASP A 1 178 ? -31.228 26.666 19.087 1.00 73.00 178 ASP A C 1
ATOM 1417 O O . ASP A 1 178 ? -30.994 26.380 20.258 1.00 73.00 178 ASP A O 1
ATOM 1421 N N . ARG A 1 179 ? -30.797 27.822 18.554 1.00 66.81 179 ARG A N 1
ATOM 1422 C CA . ARG A 1 179 ? -30.090 28.852 19.339 1.00 66.81 179 ARG A CA 1
ATOM 1423 C C . ARG A 1 179 ? -31.026 29.640 20.258 1.00 66.81 179 ARG A C 1
ATOM 1425 O O . ARG A 1 179 ? -30.628 29.986 21.362 1.00 66.81 179 ARG A O 1
ATOM 1432 N N . PHE A 1 180 ? -32.250 29.934 19.816 1.00 70.56 180 PHE A N 1
ATOM 1433 C CA . PHE A 1 180 ? -33.184 30.767 20.586 1.00 70.56 180 PHE A CA 1
ATOM 1434 C C . PHE A 1 180 ? -33.885 30.009 21.724 1.00 70.56 180 PHE A C 1
ATOM 1436 O O . PHE A 1 180 ? -34.276 30.635 22.706 1.00 70.56 180 PHE A O 1
ATOM 1443 N N . ASP A 1 181 ? -34.016 28.683 21.630 1.00 65.00 181 ASP A N 1
ATOM 1444 C CA . ASP A 1 181 ? -34.643 27.860 22.680 1.00 65.00 181 ASP A CA 1
ATOM 1445 C C . ASP A 1 181 ? -33.736 27.711 23.926 1.00 65.00 181 ASP A C 1
ATOM 1447 O O . ASP A 1 181 ? -34.198 27.698 25.069 1.00 65.00 181 ASP A O 1
ATOM 1451 N N . VAL A 1 182 ? -32.409 27.705 23.727 1.00 60.22 182 VAL A N 1
ATOM 1452 C CA . VAL A 1 182 ? -31.417 27.637 24.819 1.00 60.22 182 VAL A CA 1
ATOM 1453 C C . VAL A 1 182 ? -31.356 28.941 25.630 1.00 60.22 182 VAL A C 1
ATOM 1455 O O . VAL A 1 182 ? -31.228 28.891 26.854 1.00 60.22 182 VAL A O 1
ATOM 1458 N N . ASP A 1 183 ? -31.505 30.100 24.981 1.00 55.75 183 ASP A N 1
ATOM 1459 C CA . ASP A 1 183 ? -31.542 31.414 25.647 1.00 55.75 183 ASP A CA 1
ATOM 1460 C C . ASP A 1 183 ? -32.911 31.723 26.294 1.00 55.75 183 ASP A C 1
ATOM 1462 O O . ASP A 1 183 ? -32.990 32.429 27.301 1.00 55.75 183 ASP A O 1
ATOM 1466 N N . GLY A 1 184 ? -34.003 31.152 25.773 1.00 50.31 184 GLY A N 1
ATOM 1467 C CA . GLY A 1 184 ? -35.363 31.360 26.289 1.00 50.31 184 GLY A CA 1
ATOM 1468 C C . GLY A 1 184 ? -35.643 30.731 27.661 1.00 50.31 184 GLY A C 1
ATOM 1469 O O . GLY A 1 184 ? -36.610 31.110 28.317 1.00 50.31 184 GLY A O 1
ATOM 1470 N N . SER A 1 185 ? -34.792 29.813 28.130 1.00 48.19 185 SER A N 1
ATOM 1471 C CA . SER A 1 185 ? -34.981 29.112 29.411 1.00 48.19 185 SER A CA 1
ATOM 1472 C C . SER A 1 185 ? -34.339 29.807 30.626 1.00 48.19 185 SER A C 1
ATOM 1474 O O . SER A 1 185 ? -34.510 29.330 31.746 1.00 48.19 185 SER A O 1
ATOM 1476 N N . GLN A 1 186 ? -33.625 30.931 30.450 1.00 48.56 186 GLN A N 1
ATOM 1477 C CA . GLN A 1 186 ? -33.069 31.734 31.562 1.00 48.56 186 GLN A CA 1
ATOM 1478 C C . GLN A 1 186 ? -33.737 33.107 31.757 1.00 48.56 186 GLN A C 1
ATOM 1480 O O . GLN A 1 186 ? -33.415 33.811 32.713 1.00 48.56 186 GLN A O 1
ATOM 1485 N N . ALA A 1 187 ? -34.695 33.491 30.913 1.00 46.53 187 ALA A N 1
ATOM 1486 C CA . ALA A 1 187 ? -35.399 34.768 31.019 1.00 46.53 187 ALA A CA 1
ATOM 1487 C C . ALA A 1 187 ? -36.880 34.547 31.360 1.00 46.53 187 ALA A C 1
ATOM 1489 O O . ALA A 1 187 ? -37.732 34.579 30.475 1.00 46.53 187 ALA A O 1
ATOM 1490 N N . GLY A 1 188 ? -37.212 34.305 32.635 1.00 48.97 188 GLY A N 1
ATOM 1491 C CA . GLY A 1 188 ? -38.626 34.127 32.975 1.00 48.97 188 GLY A CA 1
ATOM 1492 C C . GLY A 1 188 ? -39.051 33.858 34.416 1.00 48.97 188 GLY A C 1
ATOM 1493 O O . GLY A 1 188 ? -40.131 33.307 34.573 1.00 48.97 188 GLY A O 1
ATOM 1494 N N . VAL A 1 189 ? -38.286 34.215 35.451 1.00 47.53 189 VAL A N 1
ATOM 1495 C CA . VAL A 1 189 ? -38.809 34.364 36.832 1.00 47.53 189 VAL A CA 1
ATOM 1496 C C . VAL A 1 189 ? -37.861 35.329 37.551 1.00 47.53 189 VAL A C 1
ATOM 1498 O O . VAL A 1 189 ? -36.670 35.046 37.631 1.00 47.53 189 VAL A O 1
ATOM 1501 N N . ASP A 1 190 ? -38.194 36.601 37.756 1.00 40.78 190 ASP A N 1
ATOM 1502 C CA . ASP A 1 190 ? -38.894 37.222 38.902 1.00 40.78 190 ASP A CA 1
ATOM 1503 C C . ASP A 1 190 ? -38.420 38.705 38.846 1.00 40.78 190 ASP A C 1
ATOM 1505 O O . ASP A 1 190 ? -37.310 38.961 38.379 1.00 40.78 190 ASP A O 1
ATOM 1509 N N . ASP A 1 191 ? -39.090 39.785 39.235 1.00 44.47 191 ASP A N 1
ATOM 1510 C CA . ASP A 1 191 ? -40.234 40.058 40.096 1.00 44.47 191 ASP A CA 1
ATOM 1511 C C . ASP A 1 191 ? -40.678 41.500 39.744 1.00 44.47 191 ASP A C 1
ATOM 1513 O O . ASP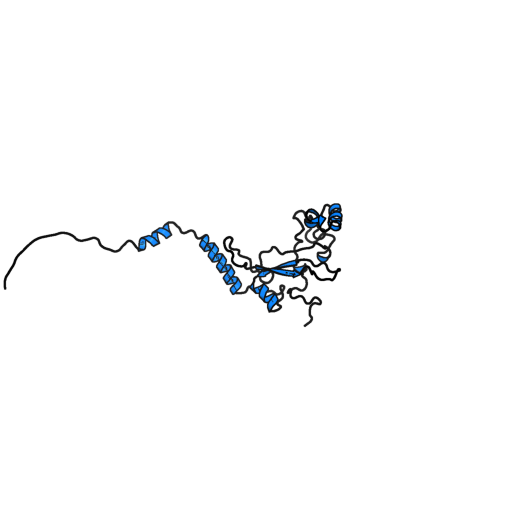 A 1 191 ? -39.851 42.413 3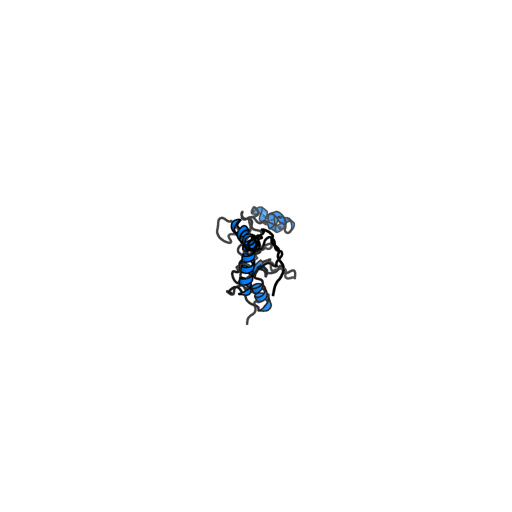9.637 1.00 44.47 191 ASP A O 1
ATOM 1517 N N . GLY A 1 192 ? -41.967 41.699 39.467 1.00 39.56 192 GLY A N 1
ATOM 1518 C CA . GLY A 1 192 ? -42.547 42.985 39.079 1.00 39.56 192 GLY A CA 1
ATOM 1519 C C . GLY A 1 192 ? -43.336 43.584 40.236 1.00 39.56 192 GLY A C 1
ATOM 1520 O O . GLY A 1 192 ? -44.481 43.203 40.446 1.00 39.56 192 GLY A O 1
ATOM 1521 N N . GLY A 1 193 ? -42.705 44.523 40.942 1.00 38.41 193 GLY A N 1
ATOM 1522 C CA . GLY A 1 193 ? -43.171 45.169 42.168 1.00 38.41 193 GLY A CA 1
ATOM 1523 C C . GLY A 1 193 ? -44.628 45.652 42.221 1.00 38.41 193 GLY A C 1
ATOM 1524 O O . GLY A 1 193 ? -45.112 46.387 41.359 1.00 38.41 193 GLY A O 1
ATOM 1525 N N . GLU A 1 194 ? -45.269 45.329 43.344 1.00 39.59 194 GLU A N 1
ATOM 1526 C CA . GLU A 1 194 ? -46.434 46.025 43.888 1.00 39.59 194 GLU A CA 1
ATOM 1527 C C . GLU A 1 194 ? -45.986 47.310 44.603 1.00 39.59 194 GLU A C 1
ATOM 1529 O O . GLU A 1 194 ? -45.161 47.286 45.518 1.00 39.59 194 GLU A O 1
ATOM 1534 N N . GLY A 1 195 ? -46.549 48.449 44.202 1.00 43.69 195 GLY A N 1
ATOM 1535 C CA . GLY A 1 195 ? -46.340 49.727 44.873 1.00 43.69 195 GLY A CA 1
ATOM 1536 C C . GLY A 1 195 ? -47.558 50.639 44.765 1.00 43.69 195 GLY A C 1
ATOM 1537 O O . GLY A 1 195 ? -47.851 51.142 43.685 1.00 43.69 195 GLY A O 1
ATOM 1538 N N . ALA A 1 196 ? -48.225 50.859 45.902 1.00 42.62 196 ALA A N 1
ATOM 1539 C CA . ALA A 1 196 ? -48.944 52.080 46.299 1.00 42.62 196 ALA A CA 1
ATOM 1540 C C . ALA A 1 196 ? -49.340 51.916 47.791 1.00 42.62 196 ALA A C 1
ATOM 1542 O O . ALA A 1 196 ? -50.087 50.997 48.109 1.00 42.62 196 ALA A O 1
ATOM 1543 N N . SER A 1 197 ? -48.688 52.562 48.776 1.00 43.84 197 SER A N 1
ATOM 1544 C CA . SER A 1 197 ? -48.898 53.952 49.266 1.00 43.84 197 SER A CA 1
ATOM 1545 C C . SER A 1 197 ? -50.358 54.201 49.695 1.00 43.84 197 SER A C 1
ATOM 1547 O O . SER A 1 197 ? -51.247 53.933 48.898 1.00 43.84 197 SER A O 1
ATOM 1549 N N . ASP A 1 198 ? -50.737 54.754 50.846 1.00 39.81 198 ASP A N 1
ATOM 1550 C CA . ASP A 1 198 ? -50.080 55.479 51.941 1.00 39.81 198 ASP A CA 1
ATOM 1551 C C . ASP A 1 198 ? -51.147 55.694 53.053 1.00 39.81 198 ASP A C 1
ATOM 1553 O O . ASP A 1 198 ? -52.338 55.500 52.800 1.00 39.81 198 ASP A O 1
ATOM 1557 N N . ASP A 1 199 ? -50.702 56.182 54.214 1.00 42.25 199 ASP A N 1
ATOM 1558 C CA . ASP A 1 199 ? -51.438 56.978 55.218 1.00 42.25 199 ASP A CA 1
ATOM 1559 C C . ASP A 1 199 ? -52.428 56.343 56.222 1.00 42.25 199 ASP A C 1
ATOM 1561 O O . ASP A 1 199 ? -53.461 55.769 55.880 1.00 42.25 199 ASP A O 1
ATOM 1565 N N . GLY A 1 200 ? -52.196 56.660 57.508 1.00 41.47 200 GLY A N 1
ATOM 1566 C CA . GLY A 1 200 ? -53.284 56.884 58.472 1.00 41.47 200 GLY A CA 1
ATOM 1567 C C . GLY A 1 200 ? -53.023 56.451 59.918 1.00 41.47 200 GLY A C 1
ATOM 1568 O O . GLY A 1 200 ? -53.222 55.297 60.270 1.00 41.47 200 GLY A O 1
ATOM 1569 N N . ALA A 1 201 ? -52.630 57.406 60.762 1.00 49.94 201 ALA A N 1
ATOM 1570 C CA . ALA A 1 201 ? -52.425 57.309 62.212 1.00 49.94 201 ALA A CA 1
ATOM 1571 C C . ALA A 1 201 ? -53.654 56.864 63.043 1.00 49.94 201 ALA A C 1
ATOM 1573 O O . ALA A 1 201 ? -54.778 57.150 62.648 1.00 49.94 201 ALA A O 1
ATOM 1574 N N . ASP A 1 202 ? -53.413 56.221 64.201 1.00 45.41 202 ASP A N 1
ATOM 1575 C CA . ASP A 1 202 ? -53.815 56.620 65.583 1.00 45.41 202 ASP A CA 1
ATOM 1576 C C . ASP A 1 202 ? -53.590 55.420 66.540 1.00 45.41 202 ASP A C 1
ATOM 1578 O O . ASP A 1 202 ? -54.076 54.319 66.305 1.00 45.41 202 ASP A O 1
ATOM 1582 N N . GLN A 1 203 ? -52.613 55.454 67.450 1.00 50.12 203 GLN A N 1
ATOM 1583 C CA . GLN A 1 203 ? -52.739 55.826 68.871 1.00 50.12 203 GLN A CA 1
ATOM 1584 C C . GLN A 1 203 ? -53.902 55.188 69.671 1.00 50.12 203 GLN A C 1
ATOM 1586 O O . GLN A 1 203 ? -55.066 55.436 69.413 1.00 50.12 203 GLN A O 1
ATOM 1591 N N . PHE A 1 204 ? -53.503 54.465 70.733 1.00 43.28 204 PHE A N 1
ATOM 1592 C CA . PHE A 1 204 ? -54.149 54.337 72.054 1.00 43.28 204 PHE A CA 1
ATOM 1593 C C . PHE A 1 204 ? -55.607 53.825 72.163 1.00 43.28 204 PHE A C 1
ATOM 1595 O O . PHE A 1 204 ? -56.553 54.529 71.856 1.00 43.28 204 PHE A O 1
ATOM 1602 N N . GLU A 1 205 ? -55.805 52.653 72.787 1.00 47.47 205 GLU A N 1
ATOM 1603 C CA . GLU A 1 205 ? -56.300 52.498 74.177 1.00 47.47 205 GLU A CA 1
ATOM 1604 C C . GLU A 1 205 ? -56.747 51.048 74.491 1.00 47.47 205 GLU A C 1
ATOM 1606 O O . GLU A 1 205 ? -57.528 50.457 73.750 1.00 47.47 205 GLU A O 1
ATOM 1611 N N . ARG A 1 206 ? -56.331 50.595 75.689 1.00 45.50 206 ARG A N 1
ATOM 1612 C CA . ARG A 1 206 ? -56.856 49.517 76.564 1.00 45.50 206 ARG A CA 1
ATOM 1613 C C . ARG A 1 206 ? -56.436 48.062 76.355 1.00 45.50 206 ARG A C 1
ATOM 1615 O O . ARG A 1 206 ? -56.857 47.414 75.380 1.00 45.50 206 ARG A O 1
#

Sequence (206 aa):
MEKTPSGTSVGVDDPYAHVDRCDHCTDGGRCRFAVEQGERDPEFANARSREEFRCPVVGALDEEGLTGPWEWADCPHFRCRNRDRECERCGLEEHRMAHDDERPLLEEHHLSYRSGSGDEDDPSHEISVFLCRWCHAKVHDSWASVDEDANPDPEAIAEREGRRSREQSELGFQSAADRFDVDGSQAGVDDGGEGASDDGADQFER